Protein AF-A0A7V2IQ98-F1 (afdb_monomer_lite)

Sequence (267 aa):
TDTTDVQTVHRAFQWVLDPDGDPNTPDQPDIVNNSWGFPDPEGACRRLFEEDIHLLQAAGILLVFAAGNDGPSASSDVSPAGYPGALSVGAVNDEAAMALFSSRGPASCSGELFPKLVAPGVDVLTTDVTLGGVFPDSYAYVTGTSFAAAHVSGALALLAGAFPDADPNELVQSLYETADDLGPVGPDNDSGHGLLNVGRAYEWLMTSRLTADLDDSGGVDLADLRAFAQSWCRPDCPADLNRDGYVDLADFNDLARQYGHVSEPSE

Structure (mmCIF, N/CA/C/O backbone):
data_AF-A0A7V2IQ98-F1
#
_entry.id   AF-A0A7V2IQ98-F1
#
loop_
_atom_site.group_PDB
_atom_site.id
_atom_site.type_symbol
_atom_site.label_atom_id
_atom_site.label_alt_id
_atom_site.label_comp_id
_atom_site.label_asym_id
_atom_site.label_entity_id
_atom_site.label_seq_id
_atom_site.pdbx_PDB_ins_code
_atom_site.Cartn_x
_atom_site.Cartn_y
_atom_site.Cartn_z
_atom_site.occupancy
_atom_site.B_iso_or_equiv
_atom_site.auth_seq_id
_atom_site.auth_comp_id
_atom_site.auth_asym_id
_atom_site.auth_atom_id
_atom_site.pdbx_PDB_model_num
ATOM 1 N N . THR A 1 1 ? 1.566 -11.104 -25.914 1.00 35.88 1 THR A N 1
ATOM 2 C CA . THR A 1 1 ? 1.591 -9.740 -25.358 1.00 35.88 1 THR A CA 1
ATOM 3 C C . THR A 1 1 ? 0.158 -9.313 -25.188 1.00 35.88 1 THR A C 1
ATOM 5 O O . THR A 1 1 ? -0.416 -8.707 -26.084 1.00 35.88 1 THR A O 1
ATOM 8 N N . ASP A 1 2 ? -0.444 -9.766 -24.095 1.00 37.53 2 ASP A N 1
ATOM 9 C CA . ASP A 1 2 ? -1.773 -9.330 -23.687 1.00 37.53 2 ASP A CA 1
ATOM 10 C C . ASP A 1 2 ? -1.557 -7.975 -23.011 1.00 37.53 2 ASP A C 1
ATOM 12 O O . ASP A 1 2 ? -1.134 -7.898 -21.861 1.00 37.53 2 ASP A O 1
ATOM 16 N N . THR A 1 3 ? -1.592 -6.901 -23.796 1.00 50.28 3 THR A N 1
ATOM 17 C CA . THR A 1 3 ? -1.455 -5.559 -23.237 1.00 50.28 3 THR A CA 1
ATOM 18 C C . THR A 1 3 ? -2.771 -5.235 -22.563 1.00 50.28 3 THR A C 1
ATOM 20 O O . THR A 1 3 ? -3.784 -5.116 -23.254 1.00 50.28 3 THR A O 1
ATOM 23 N N . THR A 1 4 ? -2.753 -5.092 -21.240 1.00 65.00 4 THR A N 1
ATOM 24 C CA . THR A 1 4 ? -3.860 -4.510 -20.490 1.00 65.00 4 THR A CA 1
ATOM 25 C C . THR A 1 4 ? -4.189 -3.150 -21.107 1.00 65.00 4 THR A C 1
ATOM 27 O O . THR A 1 4 ? -3.436 -2.192 -20.963 1.00 65.00 4 THR A O 1
ATOM 30 N N . ASP A 1 5 ? -5.273 -3.079 -21.876 1.00 82.50 5 ASP A N 1
ATOM 31 C CA . ASP A 1 5 ? -5.796 -1.818 -22.393 1.00 82.50 5 ASP A CA 1
ATOM 32 C C . ASP A 1 5 ? -6.539 -1.091 -21.265 1.00 82.50 5 ASP A C 1
ATOM 34 O O . ASP A 1 5 ? -7.166 -1.720 -20.410 1.00 82.50 5 ASP A O 1
ATOM 38 N N . VAL A 1 6 ? -6.496 0.238 -21.285 1.00 87.38 6 VAL A N 1
ATOM 39 C CA . VAL A 1 6 ? -7.161 1.141 -20.337 1.00 87.38 6 VAL A CA 1
ATOM 40 C C . VAL A 1 6 ? -8.629 0.753 -20.152 1.00 87.38 6 VAL A C 1
ATOM 42 O O . VAL A 1 6 ? -9.119 0.663 -19.030 1.00 87.38 6 VAL A O 1
ATOM 45 N N . GLN A 1 7 ? -9.324 0.412 -21.243 1.00 89.50 7 GLN A N 1
ATOM 46 C CA . GLN A 1 7 ? -10.725 -0.013 -21.178 1.00 89.50 7 GLN A CA 1
ATOM 47 C C . GLN A 1 7 ? -10.934 -1.308 -20.384 1.00 89.50 7 GLN A C 1
ATOM 49 O O . GLN A 1 7 ? -11.985 -1.495 -19.774 1.00 89.50 7 GLN A O 1
ATOM 54 N N . THR A 1 8 ? -9.970 -2.230 -20.419 1.00 91.62 8 THR A N 1
ATOM 55 C CA . THR A 1 8 ? -10.039 -3.479 -19.653 1.00 91.62 8 THR A CA 1
ATOM 56 C C . THR A 1 8 ? -9.880 -3.209 -18.165 1.00 91.62 8 THR A C 1
ATOM 58 O O . THR A 1 8 ? -10.608 -3.809 -17.383 1.00 91.62 8 THR A O 1
ATOM 61 N N . VAL A 1 9 ? -9.007 -2.274 -17.782 1.00 92.81 9 VAL A N 1
ATOM 62 C CA . VAL A 1 9 ? -8.844 -1.872 -16.378 1.00 92.81 9 VAL A CA 1
ATOM 63 C C . VAL A 1 9 ? -10.114 -1.221 -15.837 1.00 92.81 9 VAL A C 1
ATOM 65 O O . VAL A 1 9 ? -10.593 -1.650 -14.795 1.00 92.81 9 VAL A O 1
ATOM 68 N N . HIS A 1 10 ? -10.722 -0.279 -16.567 1.00 93.06 10 HIS A N 1
ATOM 69 C CA . HIS A 1 10 ? -12.002 0.315 -16.152 1.00 93.06 10 HIS A CA 1
ATOM 70 C C . HIS A 1 10 ? -13.086 -0.745 -15.925 1.00 93.06 10 HIS A C 1
ATOM 72 O O . HIS A 1 10 ? -13.790 -0.720 -14.921 1.00 93.06 10 HIS A O 1
ATOM 78 N N . ARG A 1 11 ? -13.198 -1.728 -16.831 1.00 93.50 11 ARG A N 1
ATOM 79 C CA . ARG A 1 11 ? -14.144 -2.842 -16.655 1.00 93.50 11 ARG A CA 1
ATOM 80 C C . ARG A 1 11 ? -13.800 -3.720 -15.454 1.00 93.50 11 ARG A C 1
ATOM 82 O O . ARG A 1 11 ? -14.714 -4.204 -14.801 1.00 93.50 11 ARG A O 1
ATOM 89 N N . ALA A 1 12 ? -12.517 -3.939 -15.176 1.00 94.31 12 ALA A N 1
ATOM 90 C CA . ALA A 1 12 ? -12.086 -4.708 -14.014 1.00 94.31 12 ALA A CA 1
ATOM 91 C C . ALA A 1 12 ? -12.428 -3.980 -12.707 1.00 94.31 12 ALA A C 1
ATOM 93 O O . ALA A 1 12 ? -12.963 -4.607 -11.803 1.00 94.31 12 ALA A O 1
ATOM 94 N N . PHE A 1 13 ? -12.204 -2.667 -12.625 1.00 93.88 13 PHE A N 1
ATOM 95 C CA . PHE A 1 13 ? -12.608 -1.865 -11.468 1.00 93.88 13 PHE A CA 1
ATOM 96 C C . PHE A 1 13 ? -14.124 -1.800 -11.297 1.00 93.88 13 PHE A C 1
ATOM 98 O O . PHE A 1 13 ? -14.611 -1.944 -10.180 1.00 93.88 13 PHE A O 1
ATOM 105 N N . GLN A 1 14 ? -14.879 -1.691 -12.392 1.00 92.25 14 GLN A N 1
ATOM 106 C CA . GLN A 1 14 ? -16.333 -1.810 -12.332 1.00 92.25 14 GLN A CA 1
ATOM 107 C C . GLN A 1 14 ? -16.773 -3.183 -11.805 1.00 92.25 14 GLN A C 1
ATOM 109 O O . GLN A 1 14 ? -17.679 -3.250 -10.985 1.00 92.25 14 GLN A O 1
ATOM 114 N N . TRP A 1 15 ? -16.141 -4.266 -12.263 1.00 94.12 15 TRP A N 1
ATOM 115 C CA . TRP A 1 15 ? -16.456 -5.619 -11.801 1.00 94.12 15 TRP A CA 1
ATOM 116 C C . TRP A 1 15 ? -16.086 -5.834 -10.331 1.00 94.12 15 TRP A C 1
ATOM 118 O O . TRP A 1 15 ? -16.820 -6.489 -9.615 1.00 94.12 15 TRP A O 1
ATOM 128 N N . VAL A 1 16 ? -14.982 -5.259 -9.858 1.00 94.25 16 VAL A N 1
ATOM 129 C CA . VAL A 1 16 ? -14.568 -5.328 -8.447 1.00 94.25 16 VAL A CA 1
ATOM 130 C C . VAL A 1 16 ? -15.584 -4.674 -7.503 1.00 94.25 16 VAL A C 1
ATOM 132 O O . VAL A 1 16 ? -15.720 -5.129 -6.374 1.00 94.25 16 VAL A O 1
ATOM 135 N N . LEU A 1 17 ? -16.275 -3.618 -7.944 1.00 92.56 17 LEU A N 1
ATOM 136 C CA . LEU A 1 17 ? -17.284 -2.929 -7.131 1.00 92.56 17 LEU A CA 1
ATOM 137 C C . LEU A 1 17 ? -18.553 -3.758 -6.903 1.00 92.56 17 LEU A C 1
ATOM 139 O O . LEU A 1 17 ? -19.209 -3.560 -5.887 1.00 92.56 17 LEU A O 1
ATOM 143 N N . ASP A 1 18 ? -18.916 -4.606 -7.865 1.00 92.31 18 ASP A N 1
ATOM 144 C CA . ASP A 1 18 ? -20.134 -5.425 -7.846 1.00 92.31 18 ASP A CA 1
ATOM 145 C C . ASP A 1 18 ? -19.919 -6.684 -8.718 1.00 92.31 18 ASP A C 1
ATOM 147 O O . ASP A 1 18 ? -20.297 -6.706 -9.902 1.00 92.31 18 ASP A O 1
ATOM 151 N N . PRO A 1 19 ? -19.190 -7.695 -8.200 1.00 92.69 19 PRO A N 1
ATOM 152 C CA . PRO A 1 19 ? -18.801 -8.875 -8.969 1.00 92.69 19 PRO A CA 1
ATOM 153 C C . PRO A 1 19 ? -19.961 -9.700 -9.525 1.00 92.69 19 PRO A C 1
ATOM 155 O O . PRO A 1 19 ? -19.819 -10.262 -10.625 1.00 92.69 19 PRO A O 1
ATOM 158 N N . ASP A 1 20 ? -21.072 -9.806 -8.790 1.00 92.31 20 ASP A N 1
ATOM 159 C CA . ASP A 1 20 ? -22.254 -10.572 -9.193 1.00 92.31 20 ASP A CA 1
ATOM 160 C C . ASP A 1 20 ? -23.396 -9.733 -9.802 1.00 92.31 20 ASP A C 1
ATOM 162 O O . ASP A 1 20 ? -24.280 -10.292 -10.468 1.00 92.31 20 ASP A O 1
ATOM 166 N N . GLY A 1 21 ? -23.320 -8.403 -9.708 1.00 90.38 21 GLY A N 1
ATOM 167 C CA . GLY A 1 21 ? -24.295 -7.466 -10.263 1.00 90.38 21 GLY A CA 1
ATOM 168 C C . GLY A 1 21 ? -25.509 -7.220 -9.361 1.00 90.38 21 GLY A C 1
ATOM 169 O O . GLY A 1 21 ? -26.482 -6.604 -9.826 1.00 90.38 21 GLY A O 1
ATOM 170 N N . ASP A 1 22 ? -25.516 -7.754 -8.136 1.00 90.44 22 ASP A N 1
ATOM 171 C CA . ASP A 1 22 ? -26.522 -7.493 -7.116 1.00 90.44 22 ASP A CA 1
ATOM 172 C C . ASP A 1 22 ? -25.961 -6.543 -6.039 1.00 90.44 22 ASP A C 1
ATOM 174 O O . ASP A 1 22 ? -25.291 -6.963 -5.100 1.00 90.44 22 ASP A O 1
ATOM 178 N N . PRO A 1 23 ? -26.339 -5.251 -6.047 1.00 85.50 23 PRO A N 1
ATOM 179 C CA . PRO A 1 23 ? -25.826 -4.279 -5.078 1.00 85.50 23 PRO A CA 1
ATOM 180 C C . PRO A 1 23 ? -26.310 -4.521 -3.635 1.00 85.50 23 PRO A C 1
ATOM 182 O O . PRO A 1 23 ? -26.041 -3.708 -2.750 1.00 85.50 23 PRO A O 1
ATOM 185 N N . ASN A 1 24 ? -27.103 -5.571 -3.389 1.00 89.75 24 ASN A N 1
ATOM 186 C CA . ASN A 1 24 ? -27.572 -5.948 -2.057 1.00 89.75 24 ASN A CA 1
ATOM 187 C C . ASN A 1 24 ? -26.719 -7.048 -1.406 1.00 89.75 24 ASN A C 1
ATOM 189 O O . ASN A 1 24 ? -26.968 -7.380 -0.242 1.00 89.75 24 ASN A O 1
ATOM 193 N N . THR A 1 25 ? -25.750 -7.619 -2.120 1.00 88.56 25 THR A N 1
ATOM 194 C CA . THR A 1 25 ? -24.787 -8.583 -1.582 1.00 88.56 25 THR A CA 1
ATOM 195 C C . THR A 1 25 ? -23.447 -7.901 -1.305 1.00 88.56 25 THR A C 1
ATOM 197 O O . THR A 1 25 ? -22.939 -7.199 -2.168 1.00 88.56 25 THR A O 1
ATOM 200 N N . PRO A 1 26 ? -22.857 -8.066 -0.105 1.00 84.62 26 PRO A N 1
ATOM 201 C CA . PRO A 1 26 ? -21.511 -7.575 0.174 1.00 84.62 26 PRO A CA 1
ATOM 202 C C . PRO A 1 26 ? -20.486 -8.576 -0.373 1.00 84.62 26 PRO A C 1
ATOM 204 O O . PRO A 1 26 ? -1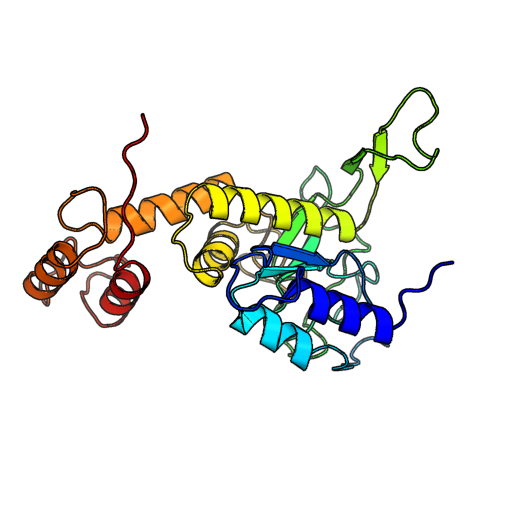9.976 -9.422 0.362 1.00 84.62 26 PRO A O 1
ATOM 207 N N . ASP A 1 27 ? -20.254 -8.543 -1.682 1.00 89.00 27 ASP A N 1
ATOM 208 C CA . ASP A 1 27 ? -19.344 -9.445 -2.401 1.00 89.00 27 ASP A CA 1
ATOM 209 C C . ASP A 1 27 ? -18.111 -8.730 -2.984 1.00 89.00 27 ASP A C 1
ATOM 211 O O . ASP A 1 27 ? -17.248 -9.368 -3.596 1.00 89.00 27 ASP A O 1
ATOM 215 N N . GLN A 1 28 ? -17.984 -7.423 -2.737 1.00 92.38 28 GLN A N 1
ATOM 216 C CA . GLN A 1 28 ? -16.772 -6.664 -3.026 1.00 92.38 28 GLN A CA 1
ATOM 217 C C . GLN A 1 28 ? -15.567 -7.200 -2.223 1.00 92.38 28 GLN A C 1
ATOM 219 O O . GLN A 1 28 ? -15.716 -7.637 -1.080 1.00 92.38 28 GLN A O 1
ATOM 224 N N . PRO A 1 29 ? -14.346 -7.160 -2.777 1.00 94.81 29 PRO A N 1
ATOM 225 C CA . PRO A 1 29 ? -13.150 -7.484 -2.014 1.00 94.81 29 PRO A CA 1
ATOM 226 C C . PRO A 1 29 ? -12.773 -6.334 -1.073 1.00 94.81 29 PRO A C 1
ATOM 228 O O . PRO A 1 29 ? -12.863 -5.169 -1.451 1.00 94.81 29 PRO A O 1
ATOM 231 N N . ASP A 1 30 ? -12.223 -6.655 0.097 1.00 94.12 30 ASP A N 1
ATOM 232 C CA . ASP A 1 30 ? -11.682 -5.635 1.007 1.00 94.12 30 ASP A CA 1
ATOM 233 C C . ASP A 1 30 ? -10.381 -5.014 0.467 1.00 94.12 30 ASP A C 1
ATOM 235 O O . ASP A 1 30 ? -10.108 -3.831 0.669 1.00 94.12 30 ASP A O 1
ATOM 239 N N . ILE A 1 31 ? -9.559 -5.808 -0.239 1.00 96.94 31 ILE A N 1
ATOM 240 C CA . ILE A 1 31 ? -8.251 -5.395 -0.773 1.00 96.94 31 ILE A CA 1
ATOM 241 C C . ILE A 1 31 ? -8.089 -5.821 -2.232 1.00 96.94 31 ILE A C 1
ATOM 243 O O . ILE A 1 31 ? -8.313 -6.976 -2.597 1.00 96.94 31 ILE A O 1
ATOM 247 N N . VAL A 1 32 ? -7.593 -4.903 -3.062 1.00 96.94 32 VAL A N 1
ATOM 248 C CA . VAL A 1 32 ? -7.262 -5.140 -4.469 1.00 96.94 32 VAL A CA 1
ATOM 249 C C . VAL A 1 32 ? -5.793 -4.819 -4.716 1.00 96.94 32 VAL A C 1
ATOM 251 O O . VAL A 1 32 ? -5.343 -3.678 -4.587 1.00 96.94 32 VAL A O 1
ATOM 254 N N . ASN A 1 33 ? -5.046 -5.843 -5.125 1.00 97.81 33 ASN A N 1
ATOM 255 C CA . ASN A 1 33 ? -3.643 -5.727 -5.503 1.00 97.81 33 ASN A CA 1
ATOM 256 C C . ASN A 1 33 ? -3.494 -5.374 -6.991 1.00 97.81 33 ASN A C 1
ATOM 258 O O . ASN A 1 33 ? -3.876 -6.147 -7.873 1.00 97.81 33 ASN A O 1
ATOM 262 N N . ASN A 1 34 ? -2.834 -4.256 -7.273 1.00 96.62 34 ASN A N 1
ATOM 263 C CA . ASN A 1 34 ? -2.583 -3.742 -8.612 1.00 96.62 34 ASN A CA 1
ATOM 264 C C . ASN A 1 34 ? -1.082 -3.783 -8.931 1.00 96.62 34 ASN A C 1
ATOM 266 O O . ASN A 1 34 ? -0.364 -2.785 -8.862 1.00 96.62 34 ASN A O 1
ATOM 270 N N . SER A 1 35 ? -0.602 -4.966 -9.313 1.00 96.06 35 SER A N 1
ATOM 271 C CA . SER A 1 35 ? 0.782 -5.193 -9.763 1.00 96.06 35 SER A CA 1
ATOM 272 C C . SER A 1 35 ? 0.982 -4.869 -11.251 1.00 96.06 35 SER A C 1
ATOM 274 O O . SER A 1 35 ? 1.652 -5.612 -11.971 1.00 96.06 35 SER A O 1
ATOM 276 N N . TRP A 1 36 ? 0.379 -3.779 -11.717 1.00 92.56 36 TRP A N 1
ATOM 277 C CA . TRP A 1 36 ? 0.420 -3.283 -13.090 1.00 92.56 36 TRP A CA 1
ATOM 278 C C . TRP A 1 36 ? 0.496 -1.753 -13.076 1.00 92.56 36 TRP A C 1
ATOM 280 O O . TRP A 1 36 ? 0.202 -1.114 -12.070 1.00 92.56 36 TRP A O 1
ATOM 290 N N . GLY A 1 37 ? 0.881 -1.162 -14.201 1.00 90.06 37 GLY A N 1
ATOM 291 C CA . GLY A 1 37 ? 0.905 0.284 -14.369 1.00 90.06 37 GLY A CA 1
ATOM 292 C C . GLY A 1 37 ? 0.986 0.659 -15.840 1.00 90.06 37 GLY A C 1
ATOM 293 O O . GLY A 1 37 ? 1.337 -0.166 -16.688 1.00 90.06 37 GLY A O 1
ATOM 294 N N . PHE A 1 38 ? 0.654 1.908 -16.139 1.00 86.94 38 PHE A N 1
ATOM 295 C CA . PHE A 1 38 ? 0.855 2.501 -17.449 1.00 86.94 38 PHE A CA 1
ATOM 296 C C . PHE A 1 38 ? 2.070 3.422 -17.380 1.00 86.94 38 PHE A C 1
ATOM 298 O O . PHE A 1 38 ? 2.089 4.330 -16.545 1.00 86.94 38 PHE A O 1
ATOM 305 N N . PRO A 1 39 ? 3.080 3.204 -18.241 1.00 74.81 39 PRO A N 1
ATOM 306 C CA . PRO A 1 39 ? 4.244 4.065 -18.267 1.00 74.81 39 PRO A CA 1
ATOM 307 C C . PRO A 1 39 ? 3.816 5.461 -18.715 1.00 74.81 39 PRO A C 1
ATOM 309 O O . PRO A 1 39 ? 3.262 5.646 -19.807 1.00 74.81 39 PRO A O 1
ATOM 312 N N . ASP A 1 40 ? 4.101 6.436 -17.867 1.00 74.38 40 ASP A N 1
ATOM 313 C CA . ASP A 1 40 ? 3.999 7.847 -18.186 1.00 74.38 40 ASP A CA 1
ATOM 314 C C . ASP A 1 40 ? 5.404 8.407 -18.434 1.00 74.38 40 ASP A C 1
ATOM 316 O O . ASP A 1 40 ? 6.383 7.891 -17.893 1.00 74.38 40 ASP A O 1
ATOM 320 N N . PRO A 1 41 ? 5.558 9.436 -19.287 1.00 75.25 41 PRO A N 1
ATOM 321 C CA . PRO A 1 41 ? 6.801 10.199 -19.300 1.00 75.25 41 PRO A CA 1
ATOM 322 C C . PRO A 1 41 ? 7.125 10.683 -17.879 1.00 75.25 41 PRO A C 1
ATOM 324 O O . PRO A 1 41 ? 6.209 11.117 -17.186 1.00 75.25 41 PRO A O 1
ATOM 327 N N . GLU A 1 42 ? 8.395 10.651 -17.467 1.00 71.00 42 GLU A N 1
ATOM 328 C CA . GLU A 1 42 ? 8.814 11.124 -16.135 1.00 71.00 42 GLU A CA 1
ATOM 329 C C . GLU A 1 42 ? 8.225 12.512 -15.821 1.00 71.00 42 GLU A C 1
ATOM 331 O O . GLU A 1 42 ? 8.282 13.434 -16.647 1.00 71.00 42 GLU A O 1
ATOM 336 N N . GLY A 1 43 ? 7.625 12.654 -14.635 1.00 68.31 43 GLY A N 1
ATOM 337 C CA . GLY A 1 43 ? 6.954 13.883 -14.204 1.00 68.31 43 GLY A CA 1
ATOM 338 C C . GLY A 1 43 ? 5.601 14.171 -14.873 1.00 68.31 43 GLY A C 1
ATOM 339 O O . GLY A 1 43 ? 5.017 15.229 -14.626 1.00 68.31 43 GLY A O 1
ATOM 340 N N . ALA A 1 44 ? 5.085 13.290 -15.734 1.00 76.06 44 ALA A N 1
ATOM 341 C CA . ALA A 1 44 ? 3.744 13.426 -16.290 1.00 76.06 44 ALA A CA 1
ATOM 342 C C . ALA A 1 44 ? 2.691 12.824 -15.352 1.00 76.06 44 ALA A C 1
ATOM 344 O O . ALA A 1 44 ? 2.915 11.829 -14.678 1.00 76.06 44 ALA A O 1
ATOM 345 N N . CYS A 1 45 ? 1.500 13.420 -15.360 1.00 82.25 45 CYS A N 1
ATOM 346 C CA . CYS A 1 45 ? 0.352 12.925 -14.616 1.00 82.25 45 CYS A CA 1
ATOM 347 C C . CYS A 1 45 ? -0.817 12.691 -15.570 1.00 82.25 45 CYS A C 1
ATOM 349 O O . CYS A 1 45 ? -1.444 13.648 -16.040 1.00 82.25 45 CYS A O 1
ATOM 351 N N . ARG A 1 46 ? -1.127 11.426 -15.870 1.00 82.69 46 ARG A N 1
ATOM 352 C CA . ARG A 1 46 ? -2.323 11.066 -16.638 1.00 82.69 46 ARG A CA 1
ATOM 353 C C . ARG A 1 46 ? -3.361 10.475 -15.711 1.00 82.69 46 ARG A C 1
ATOM 355 O O . ARG A 1 46 ? -3.210 9.340 -15.295 1.00 82.69 46 ARG A O 1
ATOM 362 N N . ARG A 1 47 ? -4.438 11.213 -15.448 1.00 85.94 47 ARG A N 1
ATOM 363 C CA . ARG A 1 47 ? -5.533 10.844 -14.530 1.00 85.94 47 ARG A CA 1
ATOM 364 C C . ARG A 1 47 ? -6.586 9.970 -15.208 1.00 85.94 47 ARG A C 1
ATOM 366 O O . ARG A 1 47 ? -7.759 10.317 -15.252 1.00 85.94 47 ARG A O 1
ATOM 373 N N . LEU A 1 48 ? -6.140 8.875 -15.818 1.00 87.50 48 LEU A N 1
ATOM 374 C CA . LEU A 1 48 ? -7.028 7.957 -16.529 1.00 87.50 48 LEU A CA 1
ATOM 375 C C . LEU A 1 48 ? -7.944 7.200 -15.566 1.00 87.50 48 LEU A C 1
ATOM 377 O O . LEU A 1 48 ? -9.092 6.994 -15.919 1.00 87.50 48 LEU A O 1
ATOM 381 N N . PHE A 1 49 ? -7.461 6.856 -14.367 1.00 90.94 49 PHE A N 1
ATOM 382 C CA . PHE A 1 49 ? -8.181 6.004 -13.406 1.00 90.94 49 PHE A CA 1
ATOM 383 C C . PHE A 1 49 ? -8.579 6.715 -12.104 1.00 90.94 49 PHE A C 1
ATOM 385 O O . PHE A 1 49 ? -8.906 6.064 -11.118 1.00 90.94 49 PHE A O 1
ATOM 392 N N . GLU A 1 50 ? -8.474 8.049 -12.053 1.00 89.56 50 GLU A N 1
ATOM 393 C CA . GLU A 1 50 ? -8.666 8.818 -10.809 1.00 89.56 50 GLU A CA 1
ATOM 394 C C . GLU A 1 50 ? -10.097 8.660 -10.273 1.00 89.56 50 GLU A C 1
ATOM 396 O O . GLU A 1 50 ? -10.293 8.456 -9.079 1.00 89.56 50 GLU A O 1
ATOM 401 N N . GLU A 1 51 ? -11.093 8.678 -11.164 1.00 91.25 51 GLU A N 1
ATOM 402 C CA . GLU A 1 51 ? -12.492 8.456 -10.792 1.00 91.25 51 GLU A CA 1
ATOM 403 C C . GLU A 1 51 ? -12.740 7.021 -10.313 1.00 91.25 51 GLU A C 1
ATOM 405 O O . GLU A 1 51 ? -13.396 6.841 -9.289 1.00 91.25 51 GLU A O 1
ATOM 410 N N . ASP A 1 52 ? -12.177 6.007 -10.983 1.00 92.88 52 ASP A N 1
ATOM 411 C CA . ASP A 1 52 ? -12.345 4.615 -10.550 1.00 92.88 52 ASP A CA 1
ATOM 412 C C . ASP A 1 52 ? -11.757 4.406 -9.149 1.00 92.88 52 ASP A C 1
ATOM 414 O O . ASP A 1 52 ? -12.414 3.853 -8.272 1.00 92.88 52 ASP A O 1
ATOM 418 N N . ILE A 1 53 ? -10.538 4.900 -8.915 1.00 92.12 53 ILE A N 1
ATOM 419 C CA . ILE A 1 53 ? -9.846 4.770 -7.628 1.00 92.12 53 ILE A CA 1
ATOM 420 C C . ILE A 1 53 ? -10.649 5.437 -6.513 1.00 92.12 53 ILE A C 1
ATOM 422 O O . ILE A 1 53 ? -10.868 4.816 -5.475 1.00 92.12 53 ILE A O 1
ATOM 426 N N . HIS A 1 54 ? -11.153 6.654 -6.740 1.00 91.69 54 HIS A N 1
ATOM 427 C CA . HIS A 1 54 ? -12.001 7.330 -5.761 1.00 91.69 54 HIS A CA 1
ATOM 428 C C . HIS A 1 54 ? -13.296 6.561 -5.468 1.00 91.69 54 HIS A C 1
ATOM 430 O O . HIS A 1 54 ? -13.717 6.514 -4.315 1.00 91.69 54 HIS A O 1
ATOM 436 N N . LEU A 1 55 ? -13.932 5.956 -6.478 1.00 92.75 55 LEU A N 1
ATOM 437 C CA . LEU A 1 55 ? -15.151 5.166 -6.281 1.00 92.75 55 LEU A CA 1
ATOM 438 C C . LEU A 1 55 ? -14.887 3.895 -5.468 1.00 92.75 55 LEU A C 1
ATOM 440 O O . LEU A 1 55 ? -15.643 3.603 -4.545 1.00 92.75 55 LEU A O 1
ATOM 444 N N . LEU A 1 56 ? -13.806 3.172 -5.767 1.00 93.31 56 LEU A N 1
ATOM 445 C CA . LEU A 1 56 ? -13.421 1.968 -5.026 1.00 93.31 56 LEU A CA 1
ATOM 446 C C . LEU A 1 56 ? -13.057 2.304 -3.571 1.00 93.31 56 LEU A C 1
ATOM 448 O O . LEU A 1 56 ? -13.521 1.632 -2.654 1.00 93.31 56 LEU A O 1
ATOM 452 N N . GLN A 1 57 ? -12.319 3.391 -3.340 1.00 92.50 57 GLN A N 1
ATOM 453 C CA . GLN A 1 57 ? -12.016 3.867 -1.985 1.00 92.50 57 GLN A CA 1
ATOM 454 C C . GLN A 1 57 ? -13.271 4.297 -1.222 1.00 92.50 57 GLN A C 1
ATOM 456 O O . GLN A 1 57 ? -13.416 3.979 -0.045 1.00 92.50 57 GLN A O 1
ATOM 461 N N . ALA A 1 58 ? -14.204 4.990 -1.882 1.00 91.44 58 ALA A N 1
ATOM 462 C CA . ALA A 1 58 ? -15.479 5.370 -1.278 1.00 91.44 58 ALA A CA 1
ATOM 463 C C . ALA A 1 58 ? -16.357 4.153 -0.932 1.00 91.44 58 ALA A C 1
ATOM 465 O O . ALA A 1 58 ? -17.190 4.245 -0.032 1.00 91.44 58 ALA A O 1
ATOM 466 N N . ALA A 1 59 ? -16.156 3.024 -1.617 1.00 91.19 59 ALA A N 1
ATOM 467 C CA . ALA A 1 59 ? -16.767 1.737 -1.297 1.00 91.19 59 ALA A CA 1
ATOM 468 C C . ALA A 1 59 ? -16.024 0.958 -0.188 1.00 91.19 59 ALA A C 1
ATOM 470 O O . ALA A 1 59 ? -16.403 -0.173 0.108 1.00 91.19 59 ALA A O 1
ATOM 471 N N . GLY A 1 60 ? -14.982 1.543 0.418 1.00 91.19 60 GLY A N 1
ATOM 472 C CA . GLY A 1 60 ? -14.191 0.929 1.489 1.00 91.19 60 GLY A CA 1
ATOM 473 C C . GLY A 1 60 ? -13.088 -0.019 1.009 1.00 91.19 60 GLY A C 1
ATOM 474 O O . GLY A 1 60 ? -12.451 -0.664 1.833 1.00 91.19 60 GLY A O 1
ATOM 475 N N . ILE A 1 61 ? -12.835 -0.102 -0.301 1.00 94.38 61 ILE A N 1
ATOM 476 C CA . ILE A 1 61 ? -11.863 -1.039 -0.875 1.00 94.38 61 ILE A CA 1
ATOM 477 C C . ILE A 1 61 ? -10.453 -0.447 -0.799 1.00 94.38 61 ILE A C 1
ATOM 479 O O . ILE A 1 61 ? -10.180 0.635 -1.331 1.00 94.38 61 ILE A O 1
ATOM 483 N N . LEU A 1 62 ? -9.521 -1.188 -0.198 1.00 95.69 62 LEU A N 1
ATOM 484 C CA . LEU A 1 62 ? -8.106 -0.830 -0.160 1.00 95.69 62 LEU A CA 1
ATOM 485 C C . LEU A 1 62 ? -7.424 -1.164 -1.483 1.00 95.69 62 LEU A C 1
ATOM 487 O O . LEU A 1 62 ? -7.406 -2.309 -1.933 1.00 95.69 62 LEU A O 1
ATOM 491 N N . LEU A 1 63 ? -6.800 -0.159 -2.094 1.00 96.19 63 LEU A N 1
ATOM 492 C CA . LEU A 1 63 ? -6.116 -0.302 -3.375 1.00 96.19 63 LEU A CA 1
ATOM 493 C C . LEU A 1 63 ? -4.605 -0.205 -3.190 1.00 96.19 63 LEU A C 1
ATOM 495 O O . LEU A 1 63 ? -4.062 0.880 -2.975 1.00 96.19 63 LEU A O 1
ATOM 499 N N . VAL A 1 64 ? -3.926 -1.343 -3.321 1.00 98.25 64 VAL A N 1
ATOM 500 C CA . VAL A 1 64 ? -2.466 -1.435 -3.224 1.00 98.25 64 VAL A CA 1
ATOM 501 C C . VAL A 1 64 ? -1.876 -1.416 -4.626 1.00 98.25 64 VAL A C 1
ATOM 503 O O . VAL A 1 64 ? -2.264 -2.224 -5.469 1.00 98.25 64 VAL A O 1
ATOM 506 N N . PHE A 1 65 ? -0.929 -0.521 -4.887 1.00 97.75 65 PHE A N 1
ATOM 507 C CA . PHE A 1 65 ? -0.286 -0.377 -6.190 1.00 97.75 65 PHE A CA 1
ATOM 508 C C . PHE A 1 65 ? 1.214 -0.639 -6.100 1.00 97.75 65 PHE A C 1
ATOM 510 O O . PHE A 1 65 ? 1.905 -0.130 -5.219 1.00 97.75 65 PHE A O 1
ATOM 517 N N . ALA A 1 66 ? 1.746 -1.393 -7.059 1.00 98.00 66 ALA A N 1
ATOM 518 C CA . ALA A 1 66 ? 3.187 -1.449 -7.266 1.00 98.00 66 ALA A CA 1
ATOM 519 C C . ALA A 1 66 ? 3.700 -0.065 -7.690 1.00 98.00 66 ALA A C 1
ATOM 521 O O . ALA A 1 66 ? 3.139 0.548 -8.595 1.00 98.00 66 ALA A O 1
ATOM 522 N N . ALA A 1 67 ? 4.771 0.426 -7.061 1.00 96.94 67 ALA A N 1
ATOM 523 C CA . ALA A 1 67 ? 5.289 1.769 -7.332 1.00 96.94 67 ALA A CA 1
ATOM 524 C C . ALA A 1 67 ? 5.824 1.955 -8.767 1.00 96.94 67 ALA A C 1
ATOM 526 O O . ALA A 1 67 ? 5.876 3.079 -9.262 1.00 96.94 67 ALA A O 1
ATOM 527 N N . GLY A 1 68 ? 6.216 0.865 -9.431 1.00 95.94 68 GLY A N 1
ATOM 528 C CA . GLY A 1 68 ? 6.889 0.892 -10.729 1.00 95.94 68 GLY A CA 1
ATOM 529 C C . GLY A 1 68 ? 8.339 0.423 -10.638 1.00 95.94 68 GLY A C 1
ATOM 530 O O . GLY A 1 68 ? 8.892 0.248 -9.548 1.00 95.94 68 GLY A O 1
ATOM 531 N N . ASN A 1 69 ? 8.935 0.149 -11.799 1.00 96.56 69 ASN A N 1
ATOM 532 C CA . ASN A 1 69 ? 10.297 -0.380 -11.913 1.00 96.56 69 ASN A CA 1
ATOM 533 C C . ASN A 1 69 ? 11.211 0.550 -12.740 1.00 96.56 69 ASN A C 1
ATOM 535 O O . ASN A 1 69 ? 12.164 0.076 -13.360 1.00 96.56 69 ASN A O 1
ATOM 539 N N . ASP A 1 70 ? 10.901 1.851 -12.757 1.00 94.31 70 ASP A N 1
ATOM 540 C CA . ASP A 1 70 ? 11.563 2.875 -13.581 1.00 94.31 70 ASP A CA 1
ATOM 541 C C . ASP A 1 70 ? 12.518 3.774 -12.767 1.00 94.31 70 ASP A C 1
ATOM 543 O O . ASP A 1 70 ? 12.989 4.809 -13.238 1.00 94.31 70 ASP A O 1
ATOM 547 N N . GLY A 1 71 ? 12.828 3.380 -11.529 1.00 94.50 71 GLY A N 1
ATOM 548 C CA . GLY A 1 71 ? 13.823 4.046 -10.693 1.00 94.50 71 GLY A CA 1
ATOM 549 C C . GLY A 1 71 ? 15.261 3.928 -11.230 1.00 94.50 71 GLY A C 1
ATOM 550 O O . GLY A 1 71 ? 15.528 3.212 -12.200 1.00 94.50 71 GLY A O 1
ATOM 551 N N . PRO A 1 72 ? 16.235 4.607 -10.593 1.00 95.56 72 PRO A N 1
ATOM 552 C CA . PRO A 1 72 ? 16.131 5.319 -9.314 1.00 95.56 72 PRO A CA 1
ATOM 553 C C . PRO A 1 72 ? 15.929 6.840 -9.459 1.00 95.56 72 PRO A C 1
ATOM 555 O O . PRO A 1 72 ? 16.118 7.572 -8.490 1.00 95.56 72 PRO A O 1
ATOM 558 N N . SER A 1 73 ? 15.620 7.348 -10.655 1.00 93.69 73 SER A N 1
ATOM 559 C CA . SER A 1 73 ? 15.362 8.782 -10.856 1.00 93.69 73 SER A CA 1
ATOM 560 C C . SER A 1 73 ? 14.189 9.257 -9.991 1.00 93.69 73 SER A C 1
ATOM 562 O O . SER A 1 73 ? 13.224 8.519 -9.800 1.00 93.69 73 SER A O 1
ATOM 564 N N . ALA A 1 74 ? 14.249 10.492 -9.488 1.00 93.62 74 ALA A N 1
ATOM 565 C CA . ALA A 1 74 ? 13.118 11.116 -8.798 1.00 93.62 74 ALA A CA 1
ATOM 566 C C . ALA A 1 74 ? 11.905 11.247 -9.737 1.00 93.62 74 ALA A C 1
ATOM 568 O O . ALA A 1 74 ? 12.087 11.476 -10.933 1.00 93.62 74 ALA A O 1
ATOM 569 N N . SER A 1 75 ? 10.690 11.140 -9.191 1.00 93.25 75 SER A N 1
ATOM 570 C CA . SER A 1 75 ? 9.428 11.187 -9.955 1.00 93.25 75 SER A CA 1
ATOM 571 C C . SER A 1 75 ? 9.376 10.176 -11.109 1.00 93.25 75 SER A C 1
ATOM 573 O O . SER A 1 75 ? 9.021 10.502 -12.244 1.00 93.25 75 SER A O 1
ATOM 575 N N . SER A 1 76 ? 9.768 8.939 -10.795 1.00 94.19 76 SER A N 1
ATOM 576 C CA . SER A 1 76 ? 9.724 7.776 -11.695 1.00 94.19 76 SER A CA 1
ATOM 577 C C . SER A 1 76 ? 8.503 6.885 -11.442 1.00 94.19 76 SER A C 1
ATOM 579 O O . SER A 1 76 ? 8.495 5.709 -11.807 1.00 94.19 76 SER A O 1
ATOM 581 N N . ASP A 1 77 ? 7.484 7.411 -10.764 1.00 92.38 77 ASP A N 1
ATOM 582 C CA . ASP A 1 77 ? 6.219 6.724 -10.528 1.00 92.38 77 ASP A CA 1
ATOM 583 C C . ASP A 1 77 ? 5.468 6.433 -11.835 1.00 92.38 77 ASP A C 1
ATOM 585 O O . ASP A 1 77 ? 5.552 7.177 -12.811 1.00 92.38 77 ASP A O 1
ATOM 589 N N . VAL A 1 78 ? 4.705 5.338 -11.841 1.00 89.06 78 VAL A N 1
ATOM 590 C CA . VAL A 1 78 ? 3.830 4.961 -12.961 1.00 89.06 78 VAL A CA 1
ATOM 591 C C . VAL A 1 78 ? 2.367 5.161 -12.589 1.00 89.06 78 VAL A C 1
ATOM 593 O O . VAL A 1 78 ? 1.969 4.947 -11.441 1.00 89.06 78 VAL A O 1
ATOM 596 N N . SER A 1 79 ? 1.527 5.528 -13.557 1.00 89.81 79 SER A N 1
ATOM 597 C CA . SER A 1 79 ? 0.091 5.639 -13.298 1.00 89.81 79 SER A CA 1
ATOM 598 C C . SER A 1 79 ? -0.537 4.254 -13.110 1.00 89.81 79 SER A C 1
ATOM 600 O O . SER A 1 79 ? -0.270 3.352 -13.910 1.00 89.81 79 SER A O 1
ATOM 602 N N . PRO A 1 80 ? -1.428 4.071 -12.123 1.00 92.56 80 PRO A N 1
ATOM 603 C CA . PRO A 1 80 ? -1.984 5.090 -11.226 1.00 92.56 80 PRO A CA 1
ATOM 604 C C . PRO A 1 80 ? -1.339 5.134 -9.824 1.00 92.56 80 PRO A C 1
ATOM 606 O O . PRO A 1 80 ? -1.887 5.763 -8.925 1.00 92.56 80 PRO A O 1
ATOM 609 N N . ALA A 1 81 ? -0.194 4.481 -9.604 1.00 94.12 81 ALA A N 1
ATOM 610 C CA . ALA A 1 81 ? 0.424 4.373 -8.279 1.00 94.12 81 ALA A CA 1
ATOM 611 C C . ALA A 1 81 ? 0.732 5.741 -7.640 1.00 94.12 81 ALA A C 1
ATOM 613 O O . ALA A 1 81 ? 0.693 5.872 -6.419 1.00 94.12 81 ALA A O 1
ATOM 614 N N . GLY A 1 82 ? 1.032 6.759 -8.454 1.00 91.31 82 GLY A N 1
ATOM 615 C CA . GLY A 1 82 ? 1.292 8.131 -8.006 1.00 91.31 82 GLY A CA 1
ATOM 616 C C . GLY A 1 82 ? 0.049 8.994 -7.749 1.00 91.31 82 GLY A C 1
ATOM 617 O O . GLY A 1 82 ? 0.183 10.197 -7.518 1.00 91.31 82 GLY A O 1
ATOM 618 N N . TYR A 1 83 ? -1.167 8.450 -7.841 1.00 91.38 83 TYR A N 1
ATOM 619 C CA . TYR A 1 83 ? -2.381 9.231 -7.587 1.00 91.38 83 TYR A CA 1
ATOM 620 C C . TYR A 1 83 ? -2.569 9.529 -6.091 1.00 91.38 83 TYR A C 1
ATOM 622 O O . TYR A 1 83 ? -2.122 8.751 -5.243 1.00 91.38 83 TYR A O 1
ATOM 630 N N . PRO A 1 84 ? -3.267 10.627 -5.740 1.00 84.88 84 PRO A N 1
ATOM 631 C CA . PRO A 1 84 ? -3.718 10.853 -4.371 1.00 84.88 84 PRO A CA 1
ATOM 632 C C . PRO A 1 84 ? -4.482 9.639 -3.825 1.00 84.88 84 PRO A C 1
ATOM 634 O O . PRO A 1 84 ? -5.328 9.068 -4.509 1.00 84.88 84 PRO A O 1
ATOM 637 N N . GLY A 1 85 ? -4.166 9.233 -2.596 1.00 79.56 85 GLY A N 1
ATOM 638 C CA . GLY A 1 85 ? -4.819 8.107 -1.922 1.00 79.56 85 GLY A CA 1
ATOM 639 C C . GLY A 1 85 ? -4.381 6.707 -2.378 1.00 79.56 85 GLY A C 1
ATOM 640 O O . GLY A 1 85 ? -4.731 5.737 -1.712 1.00 79.56 85 GLY A O 1
ATOM 641 N N . ALA A 1 86 ? -3.600 6.560 -3.453 1.00 89.44 86 ALA A N 1
ATOM 642 C CA . ALA A 1 86 ? -3.063 5.257 -3.837 1.00 89.44 86 ALA A CA 1
ATOM 643 C C . ALA A 1 86 ? -2.017 4.775 -2.812 1.00 89.44 86 ALA A C 1
ATOM 645 O O . ALA A 1 86 ? -1.041 5.476 -2.523 1.00 89.44 86 ALA A O 1
ATOM 646 N N . LEU A 1 87 ? -2.190 3.556 -2.288 1.00 96.81 87 LEU A N 1
ATOM 647 C CA . LEU A 1 87 ? -1.192 2.914 -1.432 1.00 96.81 87 LEU A CA 1
ATOM 648 C C . LEU A 1 87 ? -0.089 2.316 -2.313 1.00 96.81 87 LEU A C 1
ATOM 650 O O . LEU A 1 87 ? -0.148 1.157 -2.722 1.00 96.81 87 LEU A O 1
ATOM 654 N N . SER A 1 88 ? 0.901 3.139 -2.653 1.00 97.75 88 SER A N 1
ATOM 655 C CA . SER A 1 88 ? 2.035 2.743 -3.489 1.00 97.75 88 SER A CA 1
ATOM 656 C C . SER A 1 88 ? 3.135 2.043 -2.695 1.00 97.75 88 SER A C 1
ATOM 658 O O . SER A 1 88 ? 3.527 2.491 -1.616 1.00 97.75 88 SER A O 1
ATOM 660 N N . VAL A 1 89 ? 3.662 0.956 -3.263 1.00 98.75 89 VAL A N 1
ATOM 661 C CA . VAL A 1 89 ? 4.637 0.082 -2.603 1.00 98.75 89 VAL A CA 1
ATOM 662 C C . VAL A 1 89 ? 5.896 -0.077 -3.450 1.00 98.75 89 VAL A C 1
ATOM 664 O O . VAL A 1 89 ? 5.854 -0.621 -4.558 1.00 98.75 89 VAL A O 1
ATOM 667 N N . GLY A 1 90 ? 7.023 0.398 -2.921 1.00 98.62 90 GLY A N 1
ATOM 668 C CA . GLY A 1 90 ? 8.353 0.189 -3.495 1.00 98.62 90 GLY A CA 1
ATOM 669 C C . GLY A 1 90 ? 8.996 -1.126 -3.042 1.00 98.62 90 GLY A C 1
ATOM 670 O O . GLY A 1 90 ? 8.468 -1.840 -2.191 1.00 98.62 90 GLY A O 1
ATOM 671 N N . ALA A 1 91 ? 10.149 -1.458 -3.623 1.00 98.81 91 ALA A N 1
ATOM 672 C CA . ALA A 1 91 ? 10.827 -2.734 -3.401 1.00 98.81 91 ALA A CA 1
ATOM 673 C C . ALA A 1 91 ? 12.161 -2.575 -2.664 1.00 98.81 91 ALA A C 1
ATOM 675 O O . ALA A 1 91 ? 13.006 -1.761 -3.048 1.00 98.81 91 ALA A O 1
ATOM 676 N N . VAL A 1 92 ? 12.379 -3.442 -1.676 1.00 98.81 92 VAL A N 1
ATOM 677 C CA . VAL A 1 92 ? 13.687 -3.706 -1.057 1.00 98.81 92 VAL A CA 1
ATOM 678 C C . VAL A 1 92 ? 14.134 -5.145 -1.321 1.00 98.81 92 VAL A C 1
ATOM 680 O O . VAL A 1 92 ? 13.325 -5.996 -1.710 1.00 98.81 92 VAL A O 1
ATOM 683 N N . ASN A 1 93 ? 15.421 -5.415 -1.118 1.00 98.06 93 ASN A N 1
ATOM 684 C CA . ASN A 1 93 ? 15.953 -6.773 -1.039 1.00 98.06 93 ASN A CA 1
ATOM 685 C C . ASN A 1 93 ? 15.891 -7.341 0.393 1.00 98.06 93 ASN A C 1
ATOM 687 O O . ASN A 1 93 ? 15.349 -6.714 1.305 1.00 98.06 93 ASN A O 1
ATOM 691 N N . ASP A 1 94 ? 16.424 -8.544 0.581 1.00 96.12 94 ASP A N 1
ATOM 692 C CA . ASP A 1 94 ? 16.459 -9.276 1.851 1.00 96.12 94 ASP A CA 1
ATOM 693 C C . ASP A 1 94 ? 17.379 -8.651 2.913 1.00 96.12 94 ASP A C 1
ATOM 695 O O . ASP A 1 94 ? 17.212 -8.926 4.101 1.00 96.12 94 ASP A O 1
ATOM 699 N N . GLU A 1 95 ? 18.277 -7.740 2.530 1.00 97.12 95 GLU A N 1
ATOM 700 C CA . GLU A 1 95 ? 19.027 -6.893 3.465 1.00 97.12 95 GLU A CA 1
ATOM 701 C C . GLU A 1 95 ? 18.351 -5.544 3.769 1.00 97.12 95 GLU A C 1
ATOM 703 O O . GLU A 1 95 ? 18.992 -4.650 4.326 1.00 97.12 95 GLU A O 1
ATOM 708 N N . ALA A 1 96 ? 17.074 -5.377 3.404 1.00 96.94 96 ALA A N 1
ATOM 709 C CA . ALA A 1 96 ? 16.332 -4.118 3.516 1.00 96.94 96 ALA A CA 1
ATOM 710 C C . ALA A 1 96 ? 16.983 -2.943 2.755 1.00 96.94 96 ALA A C 1
ATOM 712 O O . ALA A 1 96 ? 16.738 -1.774 3.053 1.00 96.94 96 ALA A O 1
ATOM 713 N N . ALA A 1 97 ? 17.804 -3.233 1.743 1.00 97.81 97 ALA A N 1
ATOM 714 C CA . ALA A 1 97 ? 18.344 -2.222 0.852 1.00 97.81 97 ALA A CA 1
ATOM 715 C C . ALA A 1 97 ? 17.348 -1.934 -0.272 1.00 97.81 97 ALA A C 1
ATOM 717 O O . ALA A 1 97 ? 16.792 -2.838 -0.901 1.00 97.81 97 ALA A O 1
ATOM 718 N N . MET A 1 98 ? 17.150 -0.650 -0.558 1.00 98.12 98 MET A N 1
ATOM 719 C CA . MET A 1 98 ? 16.282 -0.215 -1.642 1.00 98.12 98 MET A CA 1
ATOM 720 C C . MET A 1 98 ? 16.731 -0.778 -2.997 1.00 98.12 98 MET A C 1
ATOM 722 O O . MET A 1 98 ? 17.878 -0.599 -3.412 1.00 98.12 98 MET A O 1
ATOM 726 N N . ALA A 1 99 ? 15.805 -1.394 -3.731 1.00 98.12 99 ALA A N 1
ATOM 727 C CA . ALA A 1 99 ? 16.086 -1.921 -5.057 1.00 98.12 99 ALA A CA 1
ATOM 728 C C . ALA A 1 99 ? 16.329 -0.778 -6.054 1.00 98.12 99 ALA A C 1
ATOM 730 O O . ALA A 1 99 ? 15.549 0.174 -6.124 1.00 98.12 99 ALA A O 1
ATOM 731 N N . LEU A 1 10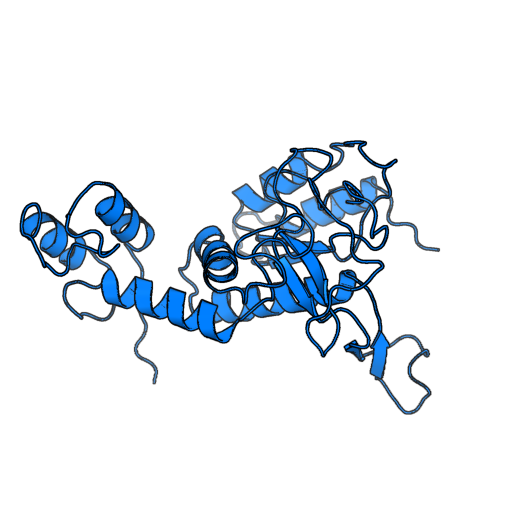0 ? 17.389 -0.875 -6.867 1.00 97.50 100 LEU A N 1
ATOM 732 C CA . LEU A 1 100 ? 17.762 0.193 -7.808 1.00 97.50 100 LEU A CA 1
ATOM 733 C C . LEU A 1 100 ? 16.648 0.538 -8.805 1.00 97.50 100 LEU A C 1
ATOM 735 O O . LEU A 1 100 ? 16.493 1.702 -9.150 1.00 97.50 100 LEU A O 1
ATOM 739 N N . PHE A 1 101 ? 15.870 -0.456 -9.238 1.00 97.44 101 PHE A N 1
ATOM 740 C CA . PHE A 1 101 ? 14.755 -0.251 -10.162 1.00 97.44 101 PHE A CA 1
ATOM 741 C C . PHE A 1 101 ? 13.509 0.330 -9.485 1.00 97.44 101 PHE A C 1
ATOM 743 O O . PHE A 1 101 ? 12.624 0.799 -10.186 1.00 97.44 101 PHE A O 1
ATOM 750 N N . SER A 1 102 ? 13.384 0.267 -8.152 1.00 98.19 102 SER A N 1
ATOM 751 C CA . SER A 1 102 ? 12.168 0.728 -7.473 1.00 98.19 102 SER A CA 1
ATOM 752 C C . SER A 1 102 ? 11.960 2.207 -7.769 1.00 98.19 102 SER A C 1
ATOM 754 O O . SER A 1 102 ? 12.856 3.012 -7.497 1.00 98.19 102 SER A O 1
ATOM 756 N N . SER A 1 103 ? 10.796 2.549 -8.318 1.00 97.12 103 SER A N 1
ATOM 757 C CA . SER A 1 103 ? 10.423 3.932 -8.607 1.00 97.12 103 SER A CA 1
ATOM 758 C C . SER A 1 103 ? 10.431 4.798 -7.345 1.00 97.12 103 SER A C 1
ATOM 760 O O . SER A 1 103 ? 10.195 4.304 -6.238 1.00 97.12 103 SER A O 1
ATOM 762 N N . ARG A 1 104 ? 10.728 6.088 -7.527 1.00 97.00 104 ARG A N 1
ATOM 763 C CA . ARG A 1 104 ? 10.973 7.077 -6.467 1.00 97.00 104 ARG A CA 1
ATOM 764 C C . ARG A 1 104 ? 10.057 8.269 -6.593 1.00 97.00 104 ARG A C 1
ATOM 766 O O . ARG A 1 104 ? 9.659 8.648 -7.695 1.00 97.00 104 ARG A O 1
ATOM 773 N N . GLY A 1 105 ? 9.777 8.876 -5.451 1.00 95.88 105 GLY A N 1
ATOM 774 C CA . GLY A 1 105 ? 8.998 10.092 -5.378 1.00 95.88 105 GLY A CA 1
ATOM 775 C C . GLY A 1 105 ? 9.793 11.350 -5.736 1.00 95.88 105 GLY A C 1
ATOM 776 O O . GLY A 1 105 ? 10.959 11.281 -6.140 1.00 95.88 105 GLY A O 1
ATOM 777 N N . PRO A 1 106 ? 9.167 12.523 -5.564 1.00 95.81 106 PRO A N 1
ATOM 778 C CA . PRO A 1 106 ? 7.758 12.689 -5.191 1.00 95.81 106 PRO A CA 1
ATOM 779 C C . PRO A 1 106 ? 6.820 12.189 -6.299 1.00 95.81 106 PRO A C 1
ATOM 781 O O . PRO A 1 106 ? 7.226 12.138 -7.462 1.00 95.81 106 PRO A O 1
ATOM 784 N N . ALA A 1 107 ? 5.581 11.840 -5.945 1.00 94.00 107 ALA A N 1
ATOM 785 C CA . ALA A 1 107 ? 4.583 11.402 -6.922 1.00 94.00 107 ALA A CA 1
ATOM 786 C C . ALA A 1 107 ? 4.327 12.491 -7.973 1.00 94.00 107 ALA A C 1
ATOM 788 O O . ALA A 1 107 ? 4.056 13.646 -7.628 1.00 94.00 107 ALA A O 1
ATOM 789 N N . SER A 1 108 ? 4.345 12.128 -9.254 1.00 90.75 108 SER A N 1
ATOM 790 C CA . SER A 1 108 ? 4.230 13.081 -10.365 1.00 90.75 108 SER A CA 1
ATOM 791 C C . SER A 1 108 ? 2.879 13.810 -10.397 1.00 90.75 108 SER A C 1
ATOM 793 O O . SER A 1 108 ? 2.794 14.958 -10.834 1.00 90.75 108 SER A O 1
ATOM 795 N N . CYS A 1 109 ? 1.807 13.171 -9.916 1.00 86.56 109 CYS A N 1
ATOM 796 C CA . CYS A 1 109 ? 0.454 13.737 -9.928 1.00 86.56 109 CYS A CA 1
ATOM 797 C C . CYS A 1 109 ? 0.126 14.676 -8.765 1.00 86.56 109 CYS A C 1
ATOM 799 O O . CYS A 1 109 ? -0.609 15.650 -8.964 1.00 86.56 109 CYS A O 1
ATOM 801 N N . SER A 1 110 ? 0.604 14.357 -7.563 1.00 84.62 110 SER A N 1
ATOM 802 C CA . SER A 1 110 ? 0.221 15.037 -6.319 1.00 84.62 110 SER A CA 1
ATOM 803 C C . SER A 1 110 ? 1.369 15.828 -5.687 1.00 84.62 110 SER A C 1
ATOM 805 O O . SER A 1 110 ? 1.120 16.742 -4.905 1.00 84.62 110 SER A O 1
ATOM 807 N N . GLY A 1 111 ? 2.621 15.508 -6.031 1.00 91.50 111 GLY A N 1
ATOM 808 C CA . GLY A 1 111 ? 3.812 16.014 -5.348 1.00 91.50 111 GLY A CA 1
ATOM 809 C C . GLY A 1 111 ? 3.994 15.451 -3.935 1.00 91.50 111 GLY A C 1
ATOM 810 O O . GLY A 1 111 ? 4.881 15.903 -3.213 1.00 91.50 111 GLY A O 1
ATOM 811 N N . GLU A 1 112 ? 3.157 14.496 -3.526 1.00 93.75 112 GLU A N 1
ATOM 812 C CA . GLU A 1 112 ? 3.222 13.874 -2.209 1.00 93.75 112 GLU A CA 1
ATOM 813 C C . GLU A 1 112 ? 4.399 12.902 -2.086 1.00 93.75 112 GLU A C 1
ATOM 815 O O . GLU A 1 112 ? 4.997 12.473 -3.078 1.00 93.75 112 GLU A O 1
ATOM 820 N N . LEU A 1 113 ? 4.663 12.515 -0.834 1.00 96.38 113 LEU A N 1
ATOM 821 C CA . LEU A 1 113 ? 5.524 11.394 -0.484 1.00 96.38 113 LEU A CA 1
ATOM 822 C C . LEU A 1 113 ? 5.164 10.154 -1.313 1.00 96.38 113 LEU A C 1
ATOM 824 O O . LEU A 1 113 ? 3.992 9.748 -1.349 1.00 96.38 113 LEU A O 1
ATOM 828 N N . PHE A 1 114 ? 6.181 9.577 -1.952 1.00 97.19 114 PHE A N 1
ATOM 829 C CA . PHE A 1 114 ? 6.075 8.377 -2.773 1.00 97.19 114 PHE A CA 1
ATOM 830 C C . PHE A 1 114 ? 7.400 7.585 -2.769 1.00 97.19 114 PHE A C 1
ATOM 832 O O . PHE A 1 114 ? 8.452 8.211 -2.890 1.00 97.19 114 PHE A O 1
ATOM 839 N N . PRO A 1 115 ? 7.380 6.239 -2.724 1.00 97.81 115 PRO A N 1
ATOM 840 C CA . PRO A 1 115 ? 6.204 5.405 -2.462 1.00 97.81 115 PRO A CA 1
ATOM 841 C C . PRO A 1 115 ? 5.645 5.670 -1.053 1.00 97.81 115 PRO A C 1
ATOM 843 O O . PRO A 1 115 ? 6.238 6.417 -0.280 1.00 97.81 115 PRO A O 1
ATOM 846 N N . LYS A 1 116 ? 4.484 5.110 -0.704 1.00 98.00 116 LYS A N 1
ATOM 847 C CA . LYS A 1 116 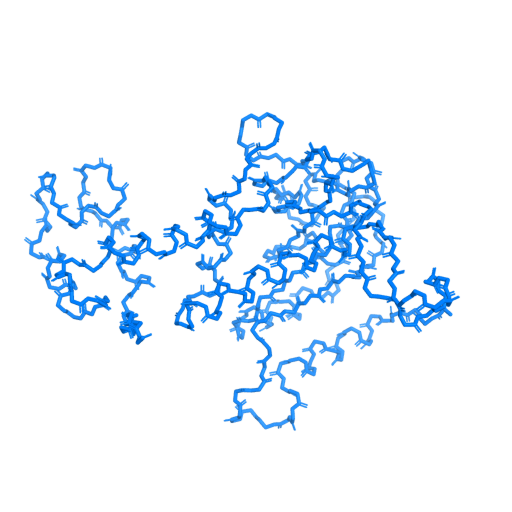? 3.967 5.229 0.669 1.00 98.00 116 LYS A CA 1
ATOM 848 C C . LYS A 1 116 ? 4.707 4.289 1.624 1.00 98.00 116 LYS A C 1
ATOM 850 O O . LYS A 1 116 ? 4.990 4.676 2.750 1.00 98.00 116 LYS A O 1
ATOM 855 N N . LEU A 1 117 ? 5.058 3.087 1.173 1.00 97.94 117 LEU A N 1
ATOM 856 C CA . LEU A 1 117 ? 5.807 2.080 1.935 1.00 97.94 117 LEU A CA 1
ATOM 857 C C . LEU A 1 117 ? 6.740 1.293 1.017 1.00 97.94 117 LEU A C 1
ATOM 859 O O . LEU A 1 117 ? 6.617 1.344 -0.211 1.00 97.94 117 LEU A O 1
ATOM 863 N N . VAL A 1 118 ? 7.617 0.485 1.608 1.00 98.81 118 VAL A N 1
ATOM 864 C CA . VAL A 1 118 ? 8.377 -0.535 0.881 1.00 98.81 118 VAL A CA 1
ATOM 865 C C . VAL A 1 118 ? 8.221 -1.917 1.497 1.00 98.81 118 VAL A C 1
ATOM 867 O O . VAL A 1 118 ? 7.947 -2.074 2.685 1.00 98.81 118 VAL A O 1
ATOM 870 N N . ALA A 1 119 ? 8.377 -2.943 0.667 1.00 98.88 119 ALA A N 1
ATOM 871 C CA . ALA A 1 119 ? 8.316 -4.342 1.075 1.00 98.88 119 ALA A CA 1
ATOM 872 C C . ALA A 1 119 ? 9.288 -5.197 0.238 1.00 98.88 119 ALA A C 1
ATOM 874 O O . ALA A 1 119 ? 9.805 -4.718 -0.781 1.00 98.88 119 ALA A O 1
ATOM 875 N N . PRO A 1 120 ? 9.561 -6.454 0.637 1.00 98.69 120 PRO A N 1
ATOM 876 C CA . PRO A 1 120 ? 10.421 -7.347 -0.132 1.00 98.69 120 PRO A CA 1
ATOM 877 C C . PRO A 1 120 ? 9.929 -7.519 -1.573 1.00 98.69 120 PRO A C 1
ATOM 879 O O . PRO A 1 120 ? 8.792 -7.921 -1.826 1.00 98.69 120 PRO A O 1
ATOM 882 N N . GLY A 1 121 ? 10.801 -7.203 -2.527 1.00 98.38 121 GLY A N 1
ATOM 883 C CA . GLY A 1 121 ? 10.500 -7.269 -3.957 1.00 98.38 121 GLY A CA 1
ATOM 884 C C . GLY A 1 121 ? 11.677 -7.703 -4.823 1.00 98.38 121 GLY A C 1
ATOM 885 O O . GLY A 1 121 ? 11.567 -7.646 -6.043 1.00 98.38 121 GLY A O 1
ATOM 886 N N . VAL A 1 122 ? 12.799 -8.115 -4.232 1.00 98.56 122 VAL A N 1
ATOM 887 C CA . VAL A 1 122 ? 13.958 -8.676 -4.942 1.00 98.56 122 VAL A CA 1
ATOM 888 C C . VAL A 1 122 ? 14.136 -10.124 -4.517 1.00 98.56 122 VAL A C 1
ATOM 890 O O . VAL A 1 122 ? 14.067 -10.413 -3.326 1.00 98.56 122 VAL A O 1
ATOM 893 N N . ASP A 1 123 ? 14.340 -11.009 -5.494 1.00 96.50 123 ASP A N 1
ATOM 894 C CA . ASP A 1 123 ? 14.558 -12.445 -5.304 1.00 96.50 123 ASP A CA 1
ATOM 895 C C . ASP A 1 123 ? 13.525 -13.080 -4.355 1.00 96.50 123 ASP A C 1
ATOM 897 O O . ASP A 1 123 ? 13.828 -13.881 -3.470 1.00 96.50 123 ASP A O 1
ATOM 901 N N . VAL A 1 124 ? 12.254 -12.735 -4.574 1.00 96.12 124 VAL A N 1
ATOM 902 C CA . VAL A 1 124 ? 11.117 -13.306 -3.851 1.00 96.12 124 VAL A CA 1
ATOM 903 C C . VAL A 1 124 ? 10.822 -14.684 -4.430 1.00 96.12 124 VAL A C 1
ATOM 905 O O . VAL A 1 124 ? 10.599 -14.818 -5.630 1.00 96.12 124 VAL A O 1
ATOM 908 N N . LEU A 1 125 ? 10.785 -15.719 -3.592 1.00 93.31 125 LEU A N 1
ATOM 909 C CA . LEU A 1 125 ? 10.345 -17.047 -4.015 1.00 93.31 125 LEU A CA 1
ATOM 910 C C . LEU A 1 125 ? 8.813 -17.089 -4.064 1.00 93.31 125 LEU A C 1
ATOM 912 O O . LEU A 1 125 ? 8.157 -16.934 -3.037 1.00 93.31 125 LEU A O 1
ATOM 916 N N . THR A 1 126 ? 8.237 -17.333 -5.238 1.00 91.38 126 THR A N 1
ATOM 917 C CA . THR A 1 126 ? 6.780 -17.432 -5.416 1.00 91.38 126 THR A CA 1
ATOM 918 C C . THR A 1 126 ? 6.392 -18.604 -6.308 1.00 91.38 126 THR A C 1
ATOM 920 O O . THR A 1 126 ? 7.241 -19.203 -6.966 1.00 91.38 126 THR A O 1
ATOM 923 N N . THR A 1 127 ? 5.109 -18.958 -6.320 1.00 90.44 127 THR A N 1
ATOM 924 C CA . THR A 1 127 ? 4.564 -19.985 -7.211 1.00 90.44 127 THR A CA 1
ATOM 925 C C . THR A 1 127 ? 4.608 -19.523 -8.665 1.00 90.44 127 THR A C 1
ATOM 927 O O . THR A 1 127 ? 4.143 -18.426 -8.971 1.00 90.44 127 THR A O 1
ATOM 930 N N . ASP A 1 128 ? 5.076 -20.380 -9.569 1.00 85.12 128 ASP A N 1
ATOM 931 C CA . ASP A 1 128 ? 5.038 -20.134 -11.012 1.00 85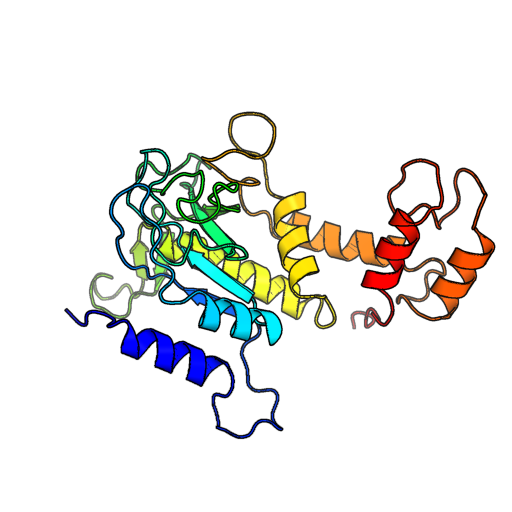.12 128 ASP A CA 1
ATOM 932 C C . ASP A 1 128 ? 4.350 -21.294 -11.741 1.00 85.12 128 ASP A C 1
ATOM 934 O O . ASP A 1 128 ? 4.831 -22.428 -11.764 1.00 85.12 128 ASP A O 1
ATOM 938 N N . VAL A 1 129 ? 3.206 -20.988 -12.355 1.00 72.62 129 VAL A N 1
ATOM 939 C CA . VAL A 1 129 ? 2.425 -21.929 -13.174 1.00 72.62 129 VAL A CA 1
ATOM 940 C C . VAL A 1 129 ? 2.857 -21.926 -14.649 1.00 72.62 129 VAL A C 1
ATOM 942 O O . VAL A 1 129 ? 2.363 -22.734 -15.435 1.00 72.62 129 VAL A O 1
ATOM 945 N N . THR A 1 130 ? 3.781 -21.042 -15.042 1.00 63.22 130 THR A N 1
ATOM 946 C CA . THR A 1 130 ? 4.185 -20.773 -16.431 1.00 63.22 130 THR A CA 1
ATOM 947 C C . THR A 1 130 ? 5.610 -21.220 -16.773 1.00 63.22 130 THR A C 1
ATOM 949 O O . THR A 1 130 ? 6.352 -20.479 -17.396 1.00 63.22 130 THR A O 1
ATOM 952 N N . LEU A 1 131 ? 5.988 -22.464 -16.455 1.00 54.69 131 LEU A N 1
ATOM 953 C CA . LEU A 1 131 ? 7.212 -23.139 -16.949 1.00 54.69 131 LEU A CA 1
ATOM 954 C C . LEU A 1 131 ? 8.513 -22.282 -16.953 1.00 54.69 131 LEU A C 1
ATOM 956 O O . LEU A 1 131 ? 9.381 -22.488 -17.806 1.00 54.69 131 LEU A O 1
ATOM 960 N N . GLY A 1 132 ? 8.655 -21.346 -16.008 1.00 56.00 132 GLY A N 1
ATOM 961 C CA . GLY A 1 132 ? 9.893 -20.671 -15.607 1.00 56.00 132 GLY A CA 1
ATOM 962 C C . GLY A 1 132 ? 10.426 -21.184 -14.260 1.00 56.00 132 GLY A C 1
ATOM 963 O O . GLY A 1 132 ? 11.616 -21.051 -13.985 1.00 56.00 132 GLY A O 1
ATOM 964 N N . GLY A 1 133 ? 9.589 -21.867 -13.473 1.00 57.44 133 GLY A N 1
ATOM 965 C CA . GLY A 1 133 ? 9.993 -22.927 -12.553 1.00 57.44 133 GLY A CA 1
ATOM 966 C C . GLY A 1 133 ? 10.409 -24.162 -13.358 1.00 57.44 133 GLY A C 1
ATOM 967 O O . GLY A 1 133 ? 9.631 -24.700 -14.154 1.00 57.44 133 GLY A O 1
ATOM 968 N N . VAL A 1 134 ? 11.674 -24.578 -13.245 1.00 55.69 134 VAL A N 1
ATOM 969 C CA . VAL A 1 134 ? 12.178 -25.759 -13.960 1.00 55.69 134 VAL A CA 1
ATOM 970 C C . VAL A 1 134 ? 11.408 -26.959 -13.441 1.00 55.69 134 VAL A C 1
ATOM 972 O O . VAL A 1 134 ? 11.636 -27.378 -12.316 1.00 55.69 134 VAL A O 1
ATOM 975 N N . PHE A 1 135 ? 10.518 -27.528 -14.258 1.00 57.97 135 PHE A N 1
ATOM 976 C CA . PHE A 1 135 ? 9.840 -28.789 -13.954 1.00 57.97 135 PHE A CA 1
ATOM 977 C C . PHE A 1 135 ? 10.869 -29.779 -13.362 1.00 57.97 135 PHE A C 1
ATOM 979 O O . PHE A 1 135 ? 11.844 -30.101 -14.051 1.00 57.97 135 PHE A O 1
ATOM 986 N N . PRO A 1 136 ? 10.724 -30.235 -12.103 1.00 67.00 136 PRO A N 1
ATOM 987 C CA . PRO A 1 136 ? 9.488 -30.360 -11.321 1.00 67.00 136 PRO A CA 1
ATOM 988 C C . PRO A 1 136 ? 9.123 -29.191 -10.375 1.00 67.00 136 PRO A C 1
ATOM 990 O O . PRO A 1 136 ? 8.108 -29.289 -9.687 1.00 67.00 136 PRO A O 1
ATOM 993 N N . ASP A 1 137 ? 9.903 -28.115 -10.309 1.00 70.44 137 ASP A N 1
ATOM 994 C CA . ASP A 1 137 ? 9.734 -27.048 -9.318 1.00 70.44 137 ASP A CA 1
ATOM 995 C C . ASP A 1 137 ? 8.630 -26.062 -9.733 1.00 70.44 137 ASP A C 1
ATOM 997 O O . ASP A 1 137 ? 8.742 -25.355 -10.730 1.00 70.44 137 ASP A O 1
ATOM 1001 N N . SER A 1 138 ? 7.545 -26.004 -8.954 1.00 83.25 138 SER A N 1
ATOM 1002 C CA . SER A 1 138 ? 6.406 -25.083 -9.164 1.00 83.25 138 SER A CA 1
ATOM 1003 C C . SER A 1 138 ? 6.638 -23.684 -8.574 1.00 83.25 138 SER A C 1
ATOM 1005 O O . SER A 1 138 ? 5.684 -22.958 -8.296 1.00 83.25 138 SER A O 1
ATOM 1007 N N . TYR A 1 139 ? 7.902 -23.328 -8.340 1.00 86.69 139 TYR A N 1
ATOM 1008 C CA . TYR A 1 139 ? 8.321 -22.075 -7.725 1.00 86.69 139 TYR A CA 1
ATOM 1009 C C . TYR A 1 139 ? 9.435 -21.422 -8.539 1.00 86.69 139 TYR A C 1
ATOM 1011 O O . TYR A 1 139 ? 10.261 -22.110 -9.141 1.00 86.69 139 TYR A O 1
ATOM 1019 N N . ALA A 1 140 ? 9.477 -20.095 -8.518 1.00 89.19 140 ALA A N 1
ATOM 1020 C CA . ALA A 1 140 ? 10.513 -19.297 -9.150 1.00 89.19 140 ALA A CA 1
ATOM 1021 C C . ALA A 1 140 ? 10.882 -18.098 -8.273 1.00 89.19 140 ALA A C 1
ATOM 1023 O O . ALA A 1 140 ? 10.053 -17.578 -7.523 1.00 89.19 140 ALA A O 1
ATOM 1024 N N . TYR A 1 141 ? 12.133 -17.662 -8.396 1.00 91.69 141 TYR A N 1
ATOM 1025 C CA . TYR A 1 141 ? 12.583 -16.388 -7.853 1.00 91.69 141 TYR A CA 1
ATOM 1026 C C . TYR A 1 141 ? 12.226 -15.268 -8.821 1.00 91.69 141 TYR A C 1
ATOM 1028 O O . TYR A 1 141 ? 12.496 -15.360 -10.021 1.00 91.69 141 TYR A O 1
ATOM 1036 N N . VAL A 1 142 ? 11.610 -14.219 -8.294 1.00 92.88 142 VAL A N 1
ATOM 1037 C CA . VAL A 1 142 ? 11.099 -13.095 -9.072 1.00 92.88 142 VAL A CA 1
ATOM 1038 C C . VAL A 1 142 ? 11.462 -11.773 -8.411 1.00 92.88 142 VAL A C 1
ATOM 1040 O O . VAL A 1 142 ? 11.614 -11.682 -7.195 1.00 92.88 142 VAL A O 1
ATOM 1043 N N . THR A 1 143 ? 11.584 -10.737 -9.236 1.00 97.00 143 THR A N 1
ATOM 1044 C CA . THR A 1 143 ? 12.024 -9.408 -8.812 1.00 97.00 143 THR A CA 1
ATOM 1045 C C . THR A 1 143 ? 11.138 -8.343 -9.456 1.00 97.00 143 THR A C 1
ATOM 1047 O O . THR A 1 143 ? 10.887 -8.387 -10.661 1.00 97.00 143 THR A O 1
ATOM 1050 N N . GLY A 1 144 ? 10.648 -7.399 -8.654 1.00 97.81 144 GLY A N 1
ATOM 1051 C CA . GLY A 1 144 ? 9.800 -6.285 -9.070 1.00 97.81 144 GLY A CA 1
ATOM 1052 C C . GLY A 1 144 ? 8.935 -5.733 -7.932 1.00 97.81 144 GLY A C 1
ATOM 1053 O O . GLY A 1 144 ? 8.555 -6.458 -7.010 1.00 97.81 144 GLY A O 1
ATOM 1054 N N . THR A 1 145 ? 8.538 -4.461 -8.034 1.00 98.31 145 THR A N 1
ATOM 1055 C CA . THR A 1 145 ? 7.575 -3.842 -7.096 1.00 98.31 145 THR A CA 1
ATOM 1056 C C . THR A 1 145 ? 6.208 -4.529 -7.115 1.00 98.31 145 THR A C 1
ATOM 1058 O O . THR A 1 145 ? 5.493 -4.508 -6.117 1.00 98.31 145 THR A O 1
ATOM 1061 N N . SER A 1 146 ? 5.886 -5.247 -8.197 1.00 97.44 146 SER A N 1
ATOM 1062 C CA . SER A 1 146 ? 4.742 -6.159 -8.299 1.00 97.44 146 SER A CA 1
ATOM 1063 C C . SER A 1 146 ? 4.634 -7.141 -7.129 1.00 97.44 146 SER A C 1
ATOM 1065 O O . SER A 1 146 ? 3.523 -7.421 -6.688 1.00 97.44 146 SER A O 1
ATOM 1067 N N . PHE A 1 147 ? 5.761 -7.657 -6.632 1.00 98.12 147 PHE A N 1
ATOM 1068 C CA . PHE A 1 147 ? 5.790 -8.628 -5.533 1.00 98.12 147 PHE A CA 1
ATOM 1069 C C . PHE A 1 147 ? 5.830 -7.947 -4.165 1.00 98.12 147 PHE A C 1
ATOM 1071 O O . PHE A 1 147 ? 5.272 -8.473 -3.206 1.00 98.12 147 PHE A O 1
ATOM 1078 N N . ALA A 1 148 ? 6.405 -6.747 -4.080 1.00 98.69 148 ALA A N 1
ATOM 1079 C CA . ALA A 1 148 ? 6.331 -5.922 -2.878 1.00 98.69 148 ALA A CA 1
ATOM 1080 C C . ALA A 1 148 ? 4.877 -5.506 -2.575 1.00 98.69 148 ALA A C 1
ATOM 1082 O O . ALA A 1 148 ? 4.405 -5.676 -1.452 1.00 98.69 148 ALA A O 1
ATOM 1083 N N . ALA A 1 149 ? 4.125 -5.067 -3.592 1.00 98.62 149 ALA A N 1
ATOM 1084 C CA . ALA A 1 149 ? 2.696 -4.762 -3.468 1.00 98.62 149 ALA A CA 1
ATOM 1085 C C . ALA A 1 149 ? 1.873 -5.971 -2.987 1.00 98.62 149 ALA A C 1
ATOM 1087 O O . ALA A 1 149 ? 0.990 -5.824 -2.139 1.00 98.62 149 ALA A O 1
ATOM 1088 N N . ALA A 1 150 ? 2.211 -7.180 -3.448 1.00 98.38 150 ALA A N 1
ATOM 1089 C CA . ALA A 1 150 ? 1.548 -8.402 -3.001 1.00 98.38 150 ALA A CA 1
ATOM 1090 C C . ALA A 1 150 ? 1.796 -8.691 -1.506 1.00 98.38 150 ALA A C 1
ATOM 1092 O O . ALA A 1 150 ? 0.866 -9.096 -0.809 1.00 98.38 150 ALA A O 1
ATOM 1093 N N . HIS A 1 151 ? 3.007 -8.432 -0.990 1.00 98.62 151 HIS A N 1
ATOM 1094 C CA . HIS A 1 151 ? 3.298 -8.552 0.446 1.00 98.62 151 HIS A CA 1
ATOM 1095 C C . HIS A 1 151 ? 2.452 -7.586 1.285 1.00 98.62 151 HIS A C 1
ATOM 1097 O O . HIS A 1 151 ? 1.862 -8.006 2.278 1.00 98.62 151 HIS A O 1
ATOM 1103 N N . VAL A 1 152 ? 2.346 -6.317 0.875 1.00 98.75 152 VAL A N 1
ATOM 1104 C CA . VAL A 1 152 ? 1.508 -5.323 1.576 1.00 98.75 152 VAL A CA 1
ATOM 1105 C C . VAL A 1 152 ? 0.026 -5.689 1.495 1.00 98.75 152 VAL A C 1
ATOM 1107 O O . VAL A 1 152 ? -0.678 -5.597 2.495 1.00 98.75 152 VAL A O 1
ATOM 1110 N N . SER A 1 153 ? -0.443 -6.180 0.345 1.00 98.69 153 SER A N 1
ATOM 1111 C CA . SER A 1 153 ? -1.825 -6.652 0.191 1.00 98.69 153 SER A CA 1
ATOM 1112 C C . SER A 1 153 ? -2.136 -7.821 1.130 1.00 98.69 153 SER A C 1
ATOM 1114 O O . SER A 1 153 ? -3.178 -7.835 1.778 1.00 98.69 153 SER A O 1
ATOM 1116 N N . GLY A 1 154 ? -1.211 -8.778 1.255 1.00 98.50 154 GLY A N 1
ATOM 1117 C CA . GLY A 1 154 ? -1.332 -9.882 2.208 1.00 98.50 154 GLY A CA 1
ATOM 1118 C C . GLY A 1 154 ? -1.299 -9.416 3.665 1.00 98.50 154 GLY A C 1
ATOM 1119 O O . GLY A 1 154 ? -2.065 -9.921 4.480 1.00 98.50 154 GLY A O 1
ATOM 1120 N N . ALA A 1 155 ? -0.462 -8.429 3.995 1.00 98.69 155 ALA A N 1
ATOM 1121 C CA . ALA A 1 155 ? -0.433 -7.836 5.328 1.00 98.69 155 ALA A CA 1
ATOM 1122 C C . ALA A 1 155 ? -1.762 -7.165 5.687 1.00 98.69 155 ALA A C 1
ATOM 1124 O O . ALA A 1 155 ? -2.301 -7.436 6.754 1.00 98.69 155 ALA A O 1
ATOM 1125 N N . LEU A 1 156 ? -2.325 -6.358 4.784 1.00 98.62 156 LEU A N 1
ATOM 1126 C CA . LEU A 1 156 ? -3.643 -5.759 4.989 1.00 98.62 156 LEU A CA 1
ATOM 1127 C C . LEU A 1 156 ? -4.733 -6.819 5.140 1.00 98.62 156 LEU A C 1
ATOM 1129 O O . LEU A 1 156 ? -5.568 -6.675 6.020 1.00 98.62 156 LEU A O 1
ATOM 1133 N N . ALA A 1 157 ? -4.699 -7.905 4.362 1.00 98.25 157 ALA A N 1
ATOM 1134 C CA . ALA A 1 157 ? -5.654 -9.004 4.516 1.00 98.25 157 ALA A CA 1
ATOM 1135 C C . ALA A 1 157 ? -5.548 -9.692 5.888 1.00 98.25 157 ALA A C 1
ATOM 1137 O O . ALA A 1 157 ? -6.567 -10.022 6.492 1.00 98.25 157 ALA A O 1
ATOM 1138 N N . LEU A 1 158 ? -4.329 -9.884 6.408 1.00 98.31 158 LEU A N 1
ATOM 1139 C CA . LEU A 1 158 ? -4.123 -10.416 7.759 1.00 98.31 158 LEU A CA 1
ATOM 1140 C C . LEU A 1 158 ? -4.674 -9.470 8.830 1.00 98.31 158 LEU A C 1
ATOM 1142 O O . LEU A 1 158 ? -5.329 -9.931 9.761 1.00 98.31 158 LEU A O 1
ATOM 1146 N N . LEU A 1 159 ? -4.423 -8.165 8.699 1.00 98.06 159 LEU A N 1
ATOM 1147 C CA . LEU A 1 159 ? -4.918 -7.172 9.651 1.00 98.06 159 LEU A CA 1
ATOM 1148 C C . LEU A 1 159 ? -6.441 -7.015 9.567 1.00 98.06 159 LEU A C 1
ATOM 1150 O O . LEU A 1 159 ? -7.087 -7.006 10.604 1.00 98.06 159 LEU A O 1
ATOM 1154 N N . ALA A 1 160 ? -7.025 -6.980 8.368 1.00 96.31 160 ALA A N 1
ATOM 1155 C CA . ALA A 1 160 ? -8.474 -6.948 8.172 1.00 96.31 160 ALA A CA 1
ATOM 1156 C C . ALA A 1 160 ? -9.150 -8.194 8.766 1.00 96.31 160 ALA A C 1
ATOM 1158 O O . ALA A 1 160 ? -10.169 -8.087 9.434 1.00 96.31 160 ALA A O 1
ATOM 1159 N N . GLY A 1 161 ? -8.547 -9.378 8.607 1.00 95.94 161 GLY A N 1
ATOM 1160 C CA . GLY A 1 161 ? -9.052 -10.600 9.236 1.00 95.94 161 GLY A CA 1
ATOM 1161 C C . GLY A 1 161 ? -8.944 -10.599 10.766 1.00 95.94 161 GLY A C 1
ATOM 1162 O O . GLY A 1 161 ? -9.782 -11.195 11.436 1.00 95.94 161 GLY A O 1
ATOM 1163 N N . ALA A 1 162 ? -7.924 -9.943 11.324 1.00 95.25 162 ALA A N 1
ATOM 1164 C CA . ALA A 1 162 ? -7.742 -9.816 12.769 1.00 95.25 162 ALA A CA 1
ATOM 1165 C C . ALA A 1 162 ? -8.601 -8.708 13.401 1.00 95.25 162 ALA A C 1
ATOM 1167 O O . ALA A 1 162 ? -8.956 -8.803 14.573 1.00 95.25 162 ALA A O 1
ATOM 1168 N N . PHE A 1 163 ? -8.921 -7.669 12.632 1.00 92.06 163 PHE A N 1
ATOM 1169 C CA . PHE A 1 163 ? -9.689 -6.504 13.057 1.00 92.06 163 PHE A CA 1
ATOM 1170 C C . PHE A 1 163 ? -10.813 -6.232 12.039 1.00 92.06 163 PHE A C 1
ATOM 1172 O O . PHE A 1 163 ? -10.741 -5.242 11.310 1.00 92.06 163 PHE A O 1
ATOM 1179 N N . PRO A 1 164 ? -11.844 -7.097 11.964 1.00 90.00 164 PRO A N 1
ATOM 1180 C CA . PRO A 1 164 ? -12.868 -7.045 10.913 1.00 90.00 164 PRO A CA 1
ATOM 1181 C C . PRO A 1 164 ? -13.705 -5.762 10.916 1.00 90.00 164 PRO A C 1
ATOM 1183 O O . PRO A 1 164 ? -14.233 -5.381 9.877 1.00 90.00 164 PRO A O 1
ATOM 1186 N N . ASP A 1 165 ? -13.797 -5.080 12.060 1.00 86.19 165 ASP A N 1
ATOM 1187 C CA . ASP A 1 165 ? -14.525 -3.815 12.184 1.00 86.19 165 ASP A CA 1
ATOM 1188 C C . ASP A 1 165 ? -13.639 -2.582 11.913 1.00 86.19 165 ASP A C 1
ATOM 1190 O O . ASP A 1 165 ? -14.141 -1.461 11.879 1.00 86.19 165 ASP A O 1
ATOM 1194 N N . ALA A 1 166 ? -12.321 -2.752 11.729 1.00 87.25 166 ALA A N 1
ATOM 1195 C CA . ALA A 1 166 ? -11.398 -1.636 11.524 1.00 87.25 166 ALA A CA 1
ATOM 1196 C C . ALA A 1 166 ? -11.762 -0.802 10.290 1.00 87.25 166 ALA A C 1
ATOM 1198 O O . ALA A 1 166 ? -12.030 -1.339 9.214 1.00 87.25 166 ALA A O 1
ATOM 1199 N N . ASP A 1 167 ? -11.674 0.526 10.418 1.00 88.75 167 ASP A N 1
ATOM 1200 C CA . ASP A 1 167 ? -11.756 1.393 9.245 1.00 88.75 167 ASP A CA 1
ATOM 1201 C C . ASP A 1 167 ? -10.572 1.081 8.307 1.00 88.75 167 ASP A C 1
ATOM 1203 O O . ASP A 1 167 ? -9.430 0.991 8.773 1.00 88.75 167 ASP A O 1
ATOM 1207 N N . PRO A 1 168 ? -10.785 0.955 6.987 1.00 91.75 168 PRO A N 1
ATOM 1208 C CA . PRO A 1 168 ? -9.702 0.676 6.049 1.00 91.75 168 PRO A CA 1
ATOM 1209 C C . PRO A 1 168 ? -8.519 1.655 6.162 1.00 91.75 168 PRO A C 1
ATOM 1211 O O . PRO A 1 168 ? -7.360 1.250 6.044 1.00 91.75 168 PRO A O 1
ATOM 1214 N N . ASN A 1 169 ? -8.771 2.938 6.452 1.00 91.12 169 ASN A N 1
ATOM 1215 C CA . ASN A 1 169 ? -7.700 3.917 6.644 1.00 91.12 169 ASN A CA 1
ATOM 1216 C C . ASN A 1 169 ? -6.946 3.699 7.957 1.00 91.12 169 ASN A C 1
ATOM 1218 O O . ASN A 1 169 ? -5.759 4.005 8.018 1.00 91.12 169 ASN A O 1
ATOM 1222 N N . GLU A 1 170 ? -7.594 3.158 8.992 1.00 91.56 170 GLU A N 1
ATOM 1223 C CA . GLU A 1 170 ? -6.925 2.763 10.234 1.00 91.56 170 GLU A CA 1
ATOM 1224 C C . GLU A 1 170 ? -5.919 1.635 9.965 1.00 91.56 170 GLU A C 1
ATOM 1226 O O . GLU A 1 170 ? -4.777 1.701 10.426 1.00 91.56 170 GLU A O 1
ATOM 1231 N N . LEU A 1 171 ? -6.300 0.644 9.149 1.00 96.06 171 LEU A N 1
ATOM 1232 C CA . LEU A 1 171 ? -5.396 -0.434 8.740 1.00 96.06 171 LEU A CA 1
ATOM 1233 C C . LEU A 1 171 ? -4.172 0.122 8.006 1.00 96.06 171 LEU A C 1
ATOM 1235 O O . LEU A 1 171 ? -3.040 -0.219 8.346 1.00 96.06 171 LEU A O 1
ATOM 1239 N N . VAL A 1 172 ? -4.377 1.021 7.042 1.00 97.06 172 VAL A N 1
ATOM 1240 C CA . VAL A 1 172 ? -3.278 1.661 6.303 1.00 97.06 172 VAL A CA 1
ATOM 1241 C C . VAL A 1 172 ? -2.408 2.525 7.221 1.00 97.06 172 VAL A C 1
ATOM 1243 O O . VAL A 1 172 ? -1.182 2.440 7.149 1.00 97.06 172 VAL A O 1
ATOM 1246 N N . GLN A 1 173 ? -3.014 3.307 8.117 1.00 95.56 173 GLN A N 1
ATOM 1247 C CA . GLN A 1 173 ? -2.280 4.145 9.064 1.00 95.56 173 GLN A CA 1
ATOM 1248 C C . GLN A 1 173 ? -1.403 3.304 9.991 1.00 95.56 173 GLN A C 1
ATOM 1250 O O . GLN A 1 173 ? -0.257 3.671 10.240 1.00 95.56 173 GLN A O 1
ATOM 1255 N N . SER A 1 174 ? -1.897 2.146 10.443 1.00 97.12 174 SER A N 1
ATOM 1256 C CA . SER A 1 174 ? -1.099 1.224 11.251 1.00 97.12 174 SER A CA 1
ATOM 1257 C C . SER A 1 174 ? 0.175 0.795 10.523 1.00 97.12 174 SER A C 1
ATOM 1259 O O . SER A 1 174 ? 1.231 0.723 11.144 1.00 97.12 174 SER A O 1
ATOM 1261 N N . LEU A 1 175 ? 0.129 0.591 9.199 1.00 98.50 175 LEU A N 1
ATOM 1262 C CA . LEU A 1 175 ? 1.325 0.273 8.421 1.00 98.50 175 LEU A CA 1
ATOM 1263 C C . LEU A 1 175 ? 2.303 1.454 8.374 1.00 98.50 175 LEU A C 1
ATOM 1265 O O . LEU A 1 175 ? 3.505 1.243 8.501 1.00 98.50 175 LEU A O 1
ATOM 1269 N N . TYR A 1 176 ? 1.809 2.684 8.210 1.00 97.25 176 TYR A N 1
ATOM 1270 C CA . TYR A 1 176 ? 2.645 3.888 8.138 1.00 97.25 176 TYR A CA 1
ATOM 1271 C C . TYR A 1 176 ? 3.335 4.222 9.461 1.00 97.25 176 TYR A C 1
ATOM 1273 O O . TYR A 1 176 ? 4.516 4.554 9.465 1.00 97.25 176 TYR A O 1
ATOM 1281 N N . GLU A 1 177 ? 2.619 4.122 10.579 1.00 95.12 177 GLU A N 1
ATOM 1282 C CA . GLU A 1 177 ? 3.145 4.461 11.909 1.00 95.12 177 GLU A CA 1
ATOM 1283 C C . GLU A 1 177 ? 4.139 3.424 12.444 1.00 95.12 177 GLU A C 1
ATOM 1285 O O . GLU A 1 177 ? 4.927 3.693 13.354 1.00 95.12 177 GLU A O 1
ATOM 1290 N N . THR A 1 178 ? 4.090 2.205 11.906 1.00 97.56 178 THR A N 1
ATOM 1291 C CA . THR A 1 178 ? 4.853 1.075 12.443 1.00 97.56 178 THR A CA 1
ATOM 1292 C C . THR A 1 178 ? 5.902 0.508 11.512 1.00 97.56 178 THR A C 1
ATOM 1294 O O . THR A 1 178 ? 6.664 -0.364 11.939 1.00 97.56 178 THR A O 1
ATOM 1297 N N . ALA A 1 179 ? 5.981 1.022 10.286 1.00 98.25 179 ALA A N 1
ATOM 1298 C CA . ALA A 1 179 ? 7.047 0.694 9.364 1.00 98.25 179 ALA A CA 1
ATOM 1299 C C . ALA A 1 179 ? 8.428 0.915 10.004 1.00 98.25 179 ALA A C 1
ATOM 1301 O O . ALA A 1 179 ? 8.643 1.796 10.846 1.00 98.25 179 ALA A O 1
ATOM 1302 N N . ASP A 1 180 ? 9.371 0.059 9.629 1.00 98.25 180 ASP A N 1
ATOM 1303 C CA . ASP A 1 180 ? 10.759 0.197 10.034 1.00 98.25 180 ASP A CA 1
ATOM 1304 C C . ASP A 1 180 ? 11.426 1.216 9.109 1.00 98.25 180 ASP A C 1
ATOM 1306 O O . ASP A 1 180 ? 11.620 0.970 7.919 1.00 98.25 180 ASP A O 1
ATOM 1310 N N . ASP A 1 181 ? 11.734 2.381 9.670 1.00 96.94 181 ASP A N 1
ATOM 1311 C CA . ASP A 1 181 ? 12.340 3.507 8.965 1.00 96.94 181 ASP A CA 1
ATOM 1312 C C . ASP A 1 181 ? 13.677 3.116 8.311 1.00 96.94 181 ASP A C 1
ATOM 1314 O O . ASP A 1 181 ? 14.526 2.465 8.936 1.00 96.94 181 ASP A O 1
ATOM 1318 N N . LEU A 1 182 ? 13.872 3.507 7.050 1.00 96.25 182 LEU A N 1
ATOM 1319 C CA . LEU A 1 182 ? 15.050 3.157 6.259 1.00 96.25 182 LEU A CA 1
ATOM 1320 C C . LEU A 1 182 ? 15.724 4.412 5.714 1.00 96.25 182 LEU A C 1
ATOM 1322 O O . LEU A 1 182 ? 15.117 5.193 4.998 1.00 96.25 182 LEU A O 1
ATOM 1326 N N . GLY A 1 183 ? 17.036 4.527 5.928 1.00 91.81 183 GLY A N 1
ATOM 1327 C CA . GLY A 1 183 ? 17.813 5.649 5.405 1.00 91.81 183 GLY A CA 1
ATOM 1328 C C . GLY A 1 183 ? 17.826 6.844 6.368 1.00 91.81 183 GLY A C 1
ATOM 1329 O O . GLY A 1 183 ? 18.178 6.657 7.539 1.00 91.81 183 GLY A O 1
ATOM 1330 N N . PRO A 1 184 ? 17.601 8.084 5.891 1.00 91.31 184 PRO A N 1
ATOM 1331 C CA . PRO A 1 184 ? 17.403 9.246 6.755 1.00 91.31 184 PRO A CA 1
ATOM 1332 C C . PRO A 1 184 ? 16.259 9.030 7.750 1.00 91.31 184 PRO A C 1
ATOM 1334 O O . PRO A 1 184 ? 15.330 8.297 7.469 1.00 91.31 184 PRO A O 1
ATOM 1337 N N . VAL A 1 185 ? 16.318 9.697 8.906 1.00 94.50 185 VAL A N 1
ATOM 1338 C CA . VAL A 1 185 ? 15.241 9.588 9.898 1.00 94.50 185 VAL A CA 1
ATOM 1339 C C . VAL A 1 185 ? 13.961 10.238 9.371 1.00 94.50 185 VAL A C 1
ATOM 1341 O O . VAL A 1 185 ? 13.958 11.444 9.095 1.00 94.50 185 VAL A O 1
ATOM 1344 N N . GLY A 1 186 ? 12.880 9.465 9.367 1.00 94.56 186 GLY A N 1
ATOM 1345 C CA . GLY A 1 186 ? 11.535 9.872 8.985 1.00 94.56 186 GLY A CA 1
ATOM 1346 C C . GLY A 1 186 ? 11.241 9.703 7.491 1.00 94.56 186 GLY A C 1
ATOM 1347 O O . GLY A 1 186 ? 12.143 9.433 6.705 1.00 94.56 186 GLY A O 1
ATOM 1348 N N . PRO A 1 187 ? 9.975 9.912 7.078 1.00 96.62 187 PRO A N 1
ATOM 1349 C CA . PRO A 1 187 ? 9.549 9.534 5.739 1.00 96.62 187 PRO A CA 1
ATOM 1350 C C . PRO A 1 187 ? 10.281 10.271 4.611 1.00 96.62 187 PRO A C 1
ATOM 1352 O O . PRO A 1 187 ? 10.455 11.494 4.660 1.00 96.62 187 PRO A O 1
ATOM 1355 N N . ASP A 1 188 ? 10.635 9.539 3.554 1.00 97.44 188 ASP A N 1
ATOM 1356 C CA . ASP A 1 188 ? 11.366 10.061 2.397 1.00 97.44 188 ASP A CA 1
ATOM 1357 C C . ASP A 1 188 ? 10.851 9.526 1.044 1.00 97.44 188 ASP A C 1
ATOM 1359 O O . ASP A 1 188 ? 10.038 8.608 0.959 1.00 97.44 188 ASP A O 1
ATOM 1363 N N . ASN A 1 189 ? 11.321 10.126 -0.054 1.00 97.69 189 ASN A N 1
ATOM 1364 C CA . ASN A 1 189 ? 10.905 9.757 -1.414 1.00 97.69 189 ASN A CA 1
ATOM 1365 C C . ASN A 1 189 ? 11.610 8.505 -1.974 1.00 97.69 189 ASN A C 1
ATOM 1367 O O . ASN A 1 189 ? 11.515 8.223 -3.172 1.00 97.69 189 ASN A O 1
ATOM 1371 N N . ASP A 1 190 ? 12.333 7.772 -1.129 1.00 97.38 190 ASP A N 1
ATOM 1372 C CA . ASP A 1 190 ? 12.969 6.508 -1.458 1.00 97.38 190 ASP A CA 1
ATOM 1373 C C . ASP A 1 190 ? 12.194 5.329 -0.865 1.00 97.38 190 ASP A C 1
ATOM 1375 O O . ASP A 1 190 ? 11.783 4.440 -1.611 1.00 97.38 190 ASP A O 1
ATOM 1379 N N . SER A 1 191 ? 12.000 5.322 0.453 1.00 97.94 191 SER A N 1
ATOM 1380 C CA . SER A 1 191 ? 11.385 4.236 1.217 1.00 97.94 191 SER A CA 1
ATOM 1381 C C . SER A 1 191 ? 9.969 4.546 1.721 1.00 97.94 191 SER A C 1
ATOM 1383 O O . SER A 1 191 ? 9.292 3.665 2.260 1.00 97.94 191 SER A O 1
ATOM 1385 N N . GLY A 1 192 ? 9.476 5.768 1.504 1.00 98.12 192 GLY A N 1
ATOM 1386 C CA . GLY A 1 192 ? 8.182 6.199 2.019 1.00 98.12 192 GLY A CA 1
ATOM 1387 C C . GLY A 1 192 ? 8.213 6.298 3.536 1.00 98.12 192 GLY A C 1
ATOM 1388 O O . GLY A 1 192 ? 9.131 6.880 4.098 1.00 98.12 192 GLY A O 1
ATOM 1389 N N . HIS A 1 193 ? 7.217 5.716 4.203 1.00 98.12 193 HIS A N 1
ATOM 1390 C CA . HIS A 1 193 ? 7.203 5.554 5.658 1.00 98.12 193 HIS A CA 1
ATOM 1391 C C . HIS A 1 193 ? 8.168 4.462 6.163 1.00 98.12 193 HIS A C 1
ATOM 1393 O O . HIS A 1 193 ? 8.358 4.341 7.369 1.00 98.12 193 HIS A O 1
ATOM 1399 N N . GLY A 1 194 ? 8.774 3.674 5.266 1.00 98.56 194 GLY A N 1
ATOM 1400 C CA . GLY A 1 194 ? 9.739 2.628 5.599 1.00 98.56 194 GLY A CA 1
ATOM 1401 C C . GLY A 1 194 ? 9.285 1.221 5.207 1.00 98.56 194 GLY A C 1
ATOM 1402 O O . GLY A 1 194 ? 8.339 1.018 4.435 1.00 98.56 194 GLY A O 1
ATOM 1403 N N . LEU A 1 195 ? 10.000 0.227 5.732 1.00 98.81 195 LEU A N 1
ATOM 1404 C CA . LEU A 1 195 ? 9.758 -1.190 5.486 1.00 98.81 195 LEU A CA 1
ATOM 1405 C C . LEU A 1 195 ? 8.545 -1.696 6.268 1.00 98.81 195 LEU A C 1
ATOM 1407 O O . LEU A 1 195 ? 8.470 -1.552 7.484 1.00 98.81 195 LEU A O 1
ATOM 1411 N N . LEU A 1 196 ? 7.624 -2.353 5.565 1.00 98.75 196 LEU A N 1
ATOM 1412 C CA . LEU A 1 196 ? 6.461 -3.028 6.135 1.00 98.75 196 LEU A CA 1
ATOM 1413 C C . LEU A 1 196 ? 6.819 -3.885 7.365 1.00 98.75 196 LEU A C 1
ATOM 1415 O O . LEU A 1 196 ? 7.580 -4.848 7.254 1.00 98.75 196 LEU A O 1
ATOM 1419 N N . ASN A 1 197 ? 6.166 -3.611 8.499 1.00 98.50 197 ASN A N 1
ATOM 1420 C CA . ASN A 1 197 ? 6.257 -4.422 9.712 1.00 98.50 197 ASN A CA 1
ATOM 1421 C C . ASN A 1 197 ? 4.859 -4.818 10.220 1.00 98.50 197 ASN A C 1
ATOM 1423 O O . ASN A 1 197 ? 4.215 -4.105 10.985 1.00 98.50 197 ASN A O 1
ATOM 1427 N N . VAL A 1 198 ? 4.385 -5.991 9.790 1.00 98.19 198 VAL A N 1
ATOM 1428 C CA . VAL A 1 198 ? 3.022 -6.475 10.093 1.00 98.19 198 VAL A CA 1
ATOM 1429 C C . VAL A 1 198 ? 2.812 -6.724 11.589 1.00 98.19 198 VAL A C 1
ATOM 1431 O O . VAL A 1 198 ? 1.728 -6.479 12.109 1.00 98.19 198 VAL A O 1
ATOM 1434 N N . GLY A 1 199 ? 3.848 -7.194 12.292 1.00 98.00 199 GLY A N 1
ATOM 1435 C CA . GLY A 1 199 ? 3.771 -7.467 13.728 1.00 98.00 199 GLY A CA 1
ATOM 1436 C C . GLY A 1 199 ? 3.557 -6.189 14.536 1.00 98.00 199 GLY A C 1
ATOM 1437 O O . GLY A 1 199 ? 2.631 -6.124 15.340 1.00 98.00 199 GLY A O 1
ATOM 1438 N N . ARG A 1 200 ? 4.353 -5.146 14.263 1.00 97.62 200 ARG A N 1
ATOM 1439 C CA . ARG A 1 200 ? 4.181 -3.844 14.920 1.00 97.62 200 ARG A CA 1
ATOM 1440 C C . ARG A 1 200 ? 2.847 -3.196 14.540 1.00 97.62 200 ARG A C 1
ATOM 1442 O O . ARG A 1 200 ? 2.198 -2.638 15.418 1.00 97.62 200 ARG A O 1
ATOM 1449 N N . ALA A 1 201 ? 2.402 -3.315 13.286 1.00 97.88 201 ALA A N 1
ATOM 1450 C CA . ALA A 1 201 ? 1.096 -2.810 12.852 1.00 97.88 201 ALA A CA 1
ATOM 1451 C C . ALA A 1 201 ? -0.065 -3.462 13.624 1.00 97.88 201 ALA A C 1
ATOM 1453 O O . ALA A 1 201 ? -0.954 -2.768 14.118 1.00 97.88 201 ALA A O 1
ATOM 1454 N N . TYR A 1 202 ? -0.018 -4.786 13.800 1.00 97.12 202 TYR A N 1
ATOM 1455 C CA . TYR A 1 202 ? -0.976 -5.521 14.625 1.00 97.12 202 TYR A CA 1
ATOM 1456 C C . TYR A 1 202 ? -0.950 -5.051 16.088 1.00 97.12 202 TYR A C 1
ATOM 1458 O O . TYR A 1 202 ? -1.997 -4.773 16.669 1.00 97.12 202 TYR A O 1
ATOM 1466 N N . GLU A 1 203 ? 0.237 -4.928 16.690 1.00 93.31 203 GLU A N 1
ATOM 1467 C CA . GLU A 1 203 ? 0.391 -4.456 18.073 1.00 93.31 203 GLU A CA 1
ATOM 1468 C C . GLU A 1 203 ? -0.133 -3.027 18.262 1.00 93.31 203 GLU A C 1
ATOM 1470 O O . GLU A 1 203 ? -0.737 -2.726 19.293 1.00 93.31 203 GLU A O 1
ATOM 1475 N N . TRP A 1 204 ? 0.059 -2.159 17.267 1.00 91.38 204 TRP A N 1
ATOM 1476 C CA . TRP A 1 204 ? -0.470 -0.798 17.257 1.00 91.38 204 TRP A CA 1
ATOM 1477 C C . TRP A 1 204 ? -1.998 -0.801 17.225 1.00 91.38 204 TRP A C 1
ATOM 1479 O O . TRP A 1 204 ? -2.617 -0.193 18.092 1.00 91.38 204 TRP A O 1
ATOM 1489 N N . LEU A 1 205 ? -2.613 -1.565 16.316 1.00 89.06 205 LEU A N 1
ATOM 1490 C CA . LEU A 1 205 ? -4.072 -1.705 16.222 1.00 89.06 205 LEU A CA 1
ATOM 1491 C C . LEU A 1 205 ? -4.686 -2.295 17.497 1.00 89.06 205 LEU A C 1
ATOM 1493 O O . LEU A 1 205 ? -5.767 -1.878 17.916 1.00 89.06 205 LEU A O 1
ATOM 1497 N N . MET A 1 206 ? -3.996 -3.244 18.128 1.00 87.06 206 MET A N 1
ATOM 1498 C CA . MET A 1 206 ? -4.423 -3.832 19.394 1.00 87.06 206 MET A CA 1
ATOM 1499 C C . MET A 1 206 ? -4.314 -2.826 20.546 1.00 87.06 206 MET A C 1
ATOM 1501 O O . MET A 1 206 ? -5.242 -2.679 21.336 1.00 87.06 206 MET A O 1
ATOM 1505 N N . THR A 1 207 ? -3.189 -2.113 20.642 1.00 79.31 207 THR A N 1
ATOM 1506 C CA . THR A 1 207 ? -2.949 -1.146 21.723 1.00 79.31 207 THR A CA 1
ATOM 1507 C C . THR A 1 207 ? -3.897 0.042 21.627 1.00 79.31 207 THR A C 1
ATOM 1509 O O . THR A 1 207 ? -4.441 0.438 22.651 1.00 79.31 207 THR A O 1
ATOM 1512 N N . SER A 1 208 ? -4.139 0.568 20.422 1.00 72.31 208 SER A N 1
ATOM 1513 C CA . SER A 1 208 ? -5.088 1.664 20.190 1.00 72.31 208 SER A CA 1
ATOM 1514 C C . SER A 1 208 ? -6.487 1.318 20.712 1.00 72.31 208 SER A C 1
ATOM 1516 O O . SER A 1 208 ? -7.092 2.137 21.408 1.00 72.31 208 SER A O 1
ATOM 1518 N N . ARG A 1 209 ? -6.936 0.073 20.481 1.00 70.44 209 ARG A N 1
ATOM 1519 C CA . ARG A 1 209 ? -8.207 -0.474 20.990 1.00 70.44 209 ARG A CA 1
ATOM 1520 C C . ARG A 1 209 ? -8.230 -0.618 22.503 1.00 70.44 209 ARG A C 1
ATOM 1522 O O . ARG A 1 209 ? -9.196 -0.201 23.125 1.00 70.44 209 ARG A O 1
ATOM 1529 N N . LEU A 1 210 ? -7.148 -1.116 23.102 1.00 67.00 210 LEU A N 1
ATOM 1530 C CA . LEU A 1 210 ? -7.024 -1.197 24.563 1.00 67.00 210 LEU A CA 1
ATOM 1531 C C . LEU A 1 210 ? -6.961 0.180 25.233 1.00 67.00 210 LEU A C 1
ATOM 1533 O O . LEU A 1 210 ? -7.389 0.320 26.367 1.00 67.00 210 LEU A O 1
ATOM 1537 N N . THR A 1 211 ? -6.403 1.200 24.574 1.00 67.31 211 THR A N 1
ATOM 1538 C CA . THR A 1 211 ? -6.414 2.559 25.132 1.00 67.31 211 THR A CA 1
ATOM 1539 C C . THR A 1 211 ? -7.794 3.199 25.053 1.00 67.31 211 THR A C 1
ATOM 1541 O O . THR A 1 211 ? -8.159 3.929 25.966 1.00 67.31 211 THR A O 1
ATOM 1544 N N . ALA A 1 212 ? -8.557 2.937 23.988 1.00 72.62 212 ALA A N 1
ATOM 1545 C CA . ALA A 1 212 ? -9.898 3.491 23.814 1.00 72.62 212 ALA A CA 1
ATOM 1546 C C . ALA A 1 212 ? -10.986 2.746 24.611 1.00 72.62 212 ALA A C 1
ATOM 1548 O O . ALA A 1 212 ? -12.034 3.336 24.865 1.00 72.62 212 ALA A O 1
ATOM 1549 N N . ASP A 1 213 ? -10.733 1.495 25.008 1.00 76.19 213 ASP A N 1
ATOM 1550 C CA . ASP A 1 213 ? -11.514 0.735 25.993 1.00 76.19 213 ASP A CA 1
ATOM 1551 C C . ASP A 1 213 ? -11.157 1.230 27.405 1.00 76.19 213 ASP A C 1
ATOM 1553 O O . ASP A 1 213 ? -10.256 0.740 28.083 1.00 76.19 213 ASP A O 1
ATOM 1557 N N . LEU A 1 214 ? -11.823 2.302 27.818 1.00 78.06 214 LEU A N 1
ATOM 1558 C CA . LEU A 1 214 ? -11.573 3.004 29.071 1.00 78.06 214 LEU A CA 1
ATOM 1559 C C . LEU A 1 214 ? -12.109 2.253 30.290 1.00 78.06 214 LEU A C 1
ATOM 1561 O O . LEU A 1 214 ? -11.743 2.610 31.418 1.00 78.06 214 LEU A O 1
ATOM 1565 N N . ASP A 1 215 ? -13.011 1.289 30.097 1.00 77.62 215 ASP A N 1
ATOM 1566 C CA . ASP A 1 215 ? -13.596 0.491 31.173 1.00 77.62 215 ASP A CA 1
ATOM 1567 C C . ASP A 1 215 ? -13.161 -0.986 31.201 1.00 77.62 215 ASP A C 1
ATOM 1569 O O . ASP A 1 215 ? -13.639 -1.737 32.062 1.00 77.62 215 ASP A O 1
ATOM 1573 N N . ASP A 1 216 ? -12.182 -1.353 30.365 1.00 76.19 216 ASP A N 1
ATOM 1574 C CA . ASP A 1 216 ? -11.612 -2.697 30.200 1.00 76.19 216 ASP A CA 1
ATOM 1575 C C . ASP A 1 216 ? -12.694 -3.765 29.912 1.00 76.19 216 ASP A C 1
ATOM 1577 O O . ASP A 1 216 ? -12.597 -4.919 30.359 1.00 76.19 216 ASP A O 1
ATOM 1581 N N . SER A 1 217 ? -13.775 -3.391 29.221 1.00 77.75 217 SER A N 1
ATOM 1582 C CA . SER A 1 217 ? -14.891 -4.296 28.918 1.00 77.75 217 SER A CA 1
ATOM 1583 C C . SER A 1 217 ? -14.627 -5.218 27.725 1.00 77.75 217 SER A C 1
ATOM 1585 O O . SER A 1 217 ? -15.384 -6.172 27.508 1.00 77.75 217 SER A O 1
ATOM 1587 N N . GLY A 1 218 ? -13.532 -4.994 26.997 1.00 69.94 218 GLY A N 1
ATOM 1588 C CA . GLY A 1 218 ? -13.172 -5.700 25.776 1.00 69.94 218 GLY A CA 1
ATOM 1589 C C . GLY A 1 218 ? -13.782 -5.072 24.523 1.00 69.94 218 GLY A C 1
ATOM 1590 O O . GLY A 1 218 ? -13.896 -5.751 23.505 1.00 69.94 218 GLY A O 1
ATOM 1591 N N . GLY A 1 219 ? -14.197 -3.810 24.558 1.00 71.00 219 GLY A N 1
ATOM 1592 C CA . GLY A 1 219 ? -14.758 -3.099 23.410 1.00 71.00 219 GLY A CA 1
ATOM 1593 C C . GLY A 1 219 ? -14.824 -1.599 23.663 1.00 71.00 219 GLY A C 1
ATOM 1594 O O . GLY A 1 219 ? -14.646 -1.159 24.785 1.00 71.00 219 GLY A O 1
ATOM 1595 N N . VAL A 1 220 ? -15.069 -0.818 22.611 1.00 77.69 220 VAL A N 1
ATOM 1596 C CA . VAL A 1 220 ? -15.238 0.636 22.712 1.00 77.69 220 VAL A CA 1
ATOM 1597 C C . VAL A 1 220 ? -16.698 0.973 22.432 1.00 77.69 220 VAL A C 1
ATOM 1599 O O . VAL A 1 220 ? -17.145 0.994 21.282 1.00 77.69 220 VAL A O 1
ATOM 1602 N N . ASP A 1 221 ? -17.468 1.235 23.481 1.00 81.00 221 ASP A N 1
ATOM 1603 C CA . ASP A 1 221 ? -18.907 1.446 23.427 1.00 81.00 221 ASP A CA 1
ATOM 1604 C C . ASP A 1 221 ? -19.382 2.705 24.188 1.00 81.00 221 ASP A C 1
ATOM 1606 O O . ASP A 1 221 ? -18.656 3.675 24.439 1.00 81.00 221 ASP A O 1
ATOM 1610 N N . LEU A 1 222 ? -20.693 2.792 24.450 1.00 83.31 222 LEU A N 1
ATOM 1611 C CA . LEU A 1 222 ? -21.290 3.947 25.126 1.00 83.31 222 LEU A CA 1
ATOM 1612 C C . LEU A 1 222 ? -20.754 4.144 26.557 1.00 83.31 222 LEU A C 1
ATOM 1614 O O . LEU A 1 222 ? -20.841 5.257 27.086 1.00 83.31 222 LEU A O 1
ATOM 1618 N N . ALA A 1 223 ? -20.269 3.090 27.204 1.00 82.94 223 ALA A N 1
ATOM 1619 C CA . ALA A 1 223 ? -19.603 3.138 28.491 1.00 82.94 223 ALA A CA 1
ATOM 1620 C C . ALA A 1 223 ? -18.265 3.878 28.387 1.00 82.94 223 ALA A C 1
ATOM 1622 O O . ALA A 1 223 ? -18.049 4.789 29.190 1.00 82.94 223 ALA A O 1
ATOM 1623 N N . ASP A 1 224 ? -17.482 3.651 27.333 1.00 81.81 224 ASP A N 1
ATOM 1624 C CA . ASP A 1 224 ? -16.237 4.383 27.070 1.00 81.81 224 ASP A CA 1
ATOM 1625 C C . ASP A 1 224 ? -16.494 5.848 26.760 1.00 81.81 224 ASP A C 1
ATOM 1627 O O . ASP A 1 224 ? -15.888 6.727 27.368 1.00 81.81 224 ASP A O 1
ATOM 1631 N N . LEU A 1 225 ? -17.499 6.164 25.932 1.00 83.00 225 LEU A N 1
ATOM 1632 C CA . LEU A 1 225 ? -17.914 7.561 25.726 1.00 83.00 225 LEU A CA 1
ATOM 1633 C C . LEU A 1 225 ? -18.293 8.255 27.043 1.00 83.00 225 LEU A C 1
ATOM 1635 O O . LEU A 1 225 ? -18.025 9.446 27.232 1.00 83.00 225 LEU A O 1
ATOM 1639 N N . ARG A 1 226 ? -18.932 7.533 27.971 1.00 83.06 226 ARG A N 1
ATOM 1640 C CA . ARG A 1 226 ? -19.268 8.069 29.299 1.00 83.06 226 ARG A CA 1
ATOM 1641 C C . ARG A 1 226 ? -18.031 8.211 30.180 1.00 83.06 226 ARG A C 1
ATOM 1643 O O . ARG A 1 226 ? -17.945 9.216 30.885 1.00 83.06 226 ARG A O 1
ATOM 1650 N N . ALA A 1 227 ? -17.116 7.246 30.163 1.00 79.88 227 ALA A N 1
ATOM 1651 C CA . ALA A 1 227 ? -15.865 7.278 30.918 1.00 79.88 227 ALA A CA 1
ATOM 1652 C C . ALA A 1 227 ? -14.966 8.432 30.445 1.00 79.88 227 ALA A C 1
ATOM 1654 O O . ALA A 1 227 ? -14.452 9.208 31.258 1.00 79.88 227 ALA A O 1
ATOM 1655 N N . PHE A 1 228 ? -14.893 8.627 29.132 1.00 81.44 228 PHE A N 1
ATOM 1656 C CA . PHE A 1 228 ? -14.206 9.727 28.477 1.00 81.44 228 PHE A CA 1
ATOM 1657 C C . PHE A 1 228 ? -14.792 11.086 28.884 1.00 81.44 228 PHE A C 1
ATOM 1659 O O . PHE A 1 228 ? -14.084 11.954 29.397 1.00 81.44 228 PHE A O 1
ATOM 1666 N N . ALA A 1 229 ? -16.117 11.253 28.778 1.00 81.19 229 ALA A N 1
ATOM 1667 C CA . ALA A 1 229 ? -16.795 12.494 29.162 1.00 81.19 229 ALA A CA 1
ATOM 1668 C C . ALA A 1 229 ? -16.640 12.843 30.657 1.00 81.19 229 ALA A C 1
ATOM 1670 O O . ALA A 1 229 ? -16.662 14.018 31.025 1.00 81.19 229 ALA A O 1
ATOM 1671 N N . GLN A 1 230 ? -16.485 11.843 31.531 1.00 77.38 230 GLN A N 1
ATOM 1672 C CA . GLN A 1 230 ? -16.236 12.045 32.966 1.00 77.38 230 GLN A CA 1
ATOM 1673 C C . GLN A 1 230 ? -14.789 12.446 33.282 1.00 77.38 230 GLN A C 1
ATOM 1675 O O . GLN A 1 230 ? -14.533 13.024 34.343 1.00 77.38 230 GLN A O 1
ATOM 1680 N N . SER A 1 231 ? -13.863 12.150 32.373 1.00 71.44 231 SER A N 1
ATOM 1681 C CA . SER A 1 231 ? -12.423 12.374 32.531 1.00 71.44 231 SER A CA 1
ATOM 1682 C C . SER A 1 231 ? -11.944 13.680 31.889 1.00 71.44 231 SER A C 1
ATOM 1684 O O . SER A 1 231 ? -10.815 14.108 32.127 1.00 71.44 231 SER A O 1
ATOM 1686 N N . TRP A 1 232 ? -12.833 14.366 31.163 1.00 66.25 232 TRP A N 1
ATOM 1687 C CA . TRP A 1 232 ? -12.592 15.685 30.587 1.00 66.25 232 TRP A CA 1
ATOM 1688 C C . TRP A 1 232 ? -12.081 16.654 31.673 1.00 66.25 232 TRP A C 1
ATOM 1690 O O . TRP A 1 232 ? -12.796 16.975 32.628 1.00 66.25 232 TRP A O 1
ATOM 1700 N N . CYS A 1 233 ? -10.831 17.110 31.518 1.00 58.41 233 CYS A N 1
ATOM 1701 C CA . CYS A 1 233 ? -10.086 18.014 32.412 1.00 58.41 233 CYS A CA 1
ATOM 1702 C C . CYS A 1 233 ? -9.354 17.411 33.637 1.00 58.41 233 CYS A C 1
ATOM 1704 O O . CYS A 1 233 ? -9.224 18.107 34.653 1.00 58.41 233 CYS A O 1
ATOM 1706 N N . ARG A 1 234 ? -8.803 16.189 33.580 1.00 57.81 234 ARG A N 1
ATOM 1707 C CA . ARG A 1 234 ? -7.794 15.745 34.569 1.00 57.81 234 ARG A CA 1
ATOM 1708 C C . ARG A 1 234 ? -6.430 15.447 33.922 1.00 57.81 234 ARG A C 1
ATOM 1710 O O . ARG A 1 234 ? -6.414 14.726 32.935 1.00 57.81 234 ARG A O 1
ATOM 1717 N N . PRO A 1 235 ? -5.303 15.943 34.477 1.00 53.09 235 PRO A N 1
ATOM 1718 C CA . PRO A 1 235 ? -3.971 15.468 34.093 1.00 53.09 235 PRO A CA 1
ATOM 1719 C C . PRO A 1 235 ? -3.817 13.986 34.476 1.00 53.09 235 PRO A C 1
ATOM 1721 O O . PRO A 1 235 ? -4.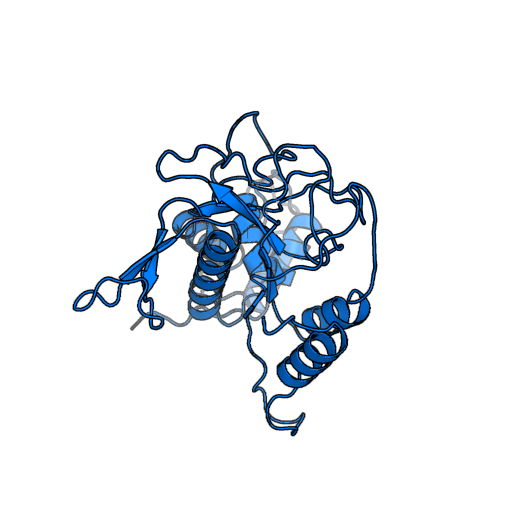272 13.613 35.561 1.00 53.09 235 PRO A O 1
ATOM 1724 N N . ASP A 1 236 ? -3.180 13.180 33.621 1.00 57.09 236 ASP A N 1
ATOM 1725 C CA . ASP A 1 236 ? -2.942 11.735 33.804 1.00 57.09 236 ASP A CA 1
ATOM 1726 C C . ASP A 1 236 ? -4.225 10.910 34.038 1.00 57.09 236 ASP A C 1
ATOM 1728 O O . ASP A 1 236 ? -4.348 10.186 35.033 1.00 57.09 236 ASP A O 1
ATOM 1732 N N . CYS A 1 237 ? -5.218 11.025 33.152 1.00 69.94 237 CYS A N 1
ATOM 1733 C CA . CYS A 1 237 ? -6.401 10.161 33.192 1.00 69.94 237 CYS A CA 1
ATOM 1734 C C . CYS A 1 237 ? -6.451 9.220 31.978 1.00 69.94 237 CYS A C 1
ATOM 1736 O O . CYS A 1 237 ? -5.906 9.570 30.937 1.00 69.94 237 CYS A O 1
ATOM 1738 N N . PRO A 1 238 ? -7.108 8.047 32.085 1.00 71.94 238 PRO A N 1
ATOM 1739 C CA . PRO A 1 238 ? -7.180 7.065 30.995 1.00 71.94 238 PRO A CA 1
ATOM 1740 C C . PRO A 1 238 ? -7.706 7.614 29.660 1.00 71.94 238 PRO A C 1
ATOM 1742 O O . PRO A 1 238 ? -7.433 7.036 28.622 1.00 71.94 238 PRO A O 1
ATOM 1745 N N . ALA A 1 239 ? -8.433 8.735 29.690 1.00 77.06 239 ALA A N 1
ATOM 1746 C CA . ALA A 1 239 ? -8.982 9.406 28.516 1.00 77.06 239 ALA A CA 1
ATOM 1747 C C . ALA A 1 239 ? -7.970 10.258 27.720 1.00 77.06 239 ALA A C 1
ATOM 1749 O O . ALA A 1 239 ? -8.354 10.795 26.688 1.00 77.06 239 ALA A O 1
ATOM 1750 N N . ASP A 1 240 ? -6.729 10.416 28.195 1.00 78.50 240 ASP A N 1
ATOM 1751 C CA . ASP A 1 240 ? -5.607 10.957 27.409 1.00 78.50 240 ASP A CA 1
ATOM 1752 C C . ASP A 1 240 ? -5.041 9.813 26.549 1.00 78.50 240 ASP A C 1
ATOM 1754 O O . ASP A 1 240 ? -4.148 9.063 26.963 1.00 78.50 240 ASP A O 1
ATOM 1758 N N . LEU A 1 241 ? -5.671 9.605 25.391 1.00 77.44 241 LEU A N 1
ATOM 1759 C CA . LEU A 1 241 ? -5.430 8.467 24.505 1.00 77.44 241 LEU A CA 1
ATOM 1760 C C . LEU A 1 241 ? -4.115 8.628 23.744 1.00 77.44 241 LEU A C 1
ATOM 1762 O O . LEU A 1 241 ? -3.395 7.647 23.537 1.00 77.44 241 LEU A O 1
ATOM 1766 N N . ASN A 1 242 ? -3.775 9.862 23.369 1.00 78.88 242 ASN A N 1
ATOM 1767 C CA . ASN A 1 242 ? -2.555 10.164 22.626 1.00 78.88 242 ASN A CA 1
ATOM 1768 C C . ASN A 1 242 ? -1.324 10.406 23.538 1.00 78.88 242 ASN A C 1
ATOM 1770 O O . ASN A 1 242 ? -0.194 10.471 23.043 1.00 78.88 242 ASN A O 1
ATOM 1774 N N . ARG A 1 243 ? -1.529 10.460 24.865 1.00 77.69 243 ARG A N 1
ATOM 1775 C CA . ARG A 1 243 ? -0.520 10.652 25.922 1.00 77.69 243 ARG A CA 1
ATOM 1776 C C . ARG A 1 243 ? 0.230 11.978 25.830 1.00 77.69 243 ARG A C 1
ATOM 1778 O O . ARG A 1 243 ? 1.422 12.038 26.160 1.00 77.69 243 ARG A O 1
ATOM 1785 N N . ASP A 1 244 ? -0.437 13.037 25.386 1.00 80.50 244 ASP A N 1
ATOM 1786 C CA . ASP A 1 244 ? 0.137 14.383 25.313 1.00 80.50 244 ASP A CA 1
ATOM 1787 C C . ASP A 1 244 ? -0.006 15.188 26.622 1.00 80.50 244 ASP A C 1
ATOM 1789 O O . ASP A 1 244 ? 0.555 16.284 26.757 1.00 80.50 244 ASP A O 1
ATOM 1793 N N . GLY A 1 245 ? -0.667 14.604 27.627 1.00 76.00 245 GLY A N 1
ATOM 1794 C CA . GLY A 1 245 ? -0.895 15.182 28.947 1.00 76.00 245 GLY A CA 1
ATOM 1795 C C . GLY A 1 245 ? -2.199 15.973 29.058 1.00 76.00 245 GLY A C 1
ATOM 1796 O O . GLY A 1 245 ? -2.478 16.533 30.130 1.00 76.00 245 GLY A O 1
ATOM 1797 N N . TYR A 1 246 ? -2.991 16.043 27.988 1.00 79.81 246 TYR A N 1
ATOM 1798 C CA . TYR A 1 246 ? -4.283 16.708 27.933 1.00 79.81 246 TYR A CA 1
ATOM 1799 C C . TYR A 1 246 ? -5.371 15.736 27.458 1.00 79.81 246 TYR A C 1
ATOM 1801 O O . TYR A 1 246 ? -5.099 14.730 26.833 1.00 79.81 246 TYR A O 1
ATOM 1809 N N . VAL A 1 247 ? -6.625 16.025 27.818 1.00 79.81 247 VAL A N 1
ATOM 1810 C CA . VAL A 1 247 ? -7.792 15.366 27.212 1.00 79.81 247 VAL A CA 1
ATOM 1811 C C . VAL A 1 247 ? -8.495 16.411 26.379 1.00 79.81 247 VAL A C 1
ATOM 1813 O O . VAL A 1 247 ? -9.075 17.354 26.938 1.00 79.81 247 VAL A O 1
ATOM 1816 N N . ASP A 1 248 ? -8.408 16.281 25.064 1.00 83.38 248 ASP A N 1
ATOM 1817 C CA . ASP A 1 248 ? -8.940 17.263 24.137 1.00 83.38 248 ASP A CA 1
ATOM 1818 C C . ASP A 1 248 ? -9.644 16.645 22.915 1.00 83.38 248 ASP A C 1
ATOM 1820 O O . ASP A 1 248 ? -10.215 15.552 22.959 1.00 83.38 248 ASP A O 1
ATOM 1824 N N . LEU A 1 249 ? -9.757 17.425 21.838 1.00 82.56 249 LEU A N 1
ATOM 1825 C CA . LEU A 1 249 ? -10.450 16.995 20.630 1.00 82.56 249 LEU A CA 1
ATOM 1826 C C . LEU A 1 249 ? -9.687 15.885 19.888 1.00 82.56 249 LEU A C 1
ATOM 1828 O O . LEU A 1 249 ? -10.324 15.111 19.177 1.00 82.56 249 LEU A O 1
ATOM 1832 N N . ALA A 1 250 ? -8.361 15.810 20.025 1.00 81.56 250 ALA A N 1
ATOM 1833 C CA . ALA A 1 250 ? -7.554 14.737 19.460 1.00 81.56 250 ALA A CA 1
ATOM 1834 C C . ALA A 1 250 ? -7.947 13.398 20.091 1.00 81.56 250 ALA A C 1
ATOM 1836 O O . ALA A 1 250 ? -8.345 12.497 19.357 1.00 81.56 250 ALA A O 1
ATOM 1837 N N . ASP A 1 251 ? -8.004 13.316 21.422 1.00 81.06 251 ASP A N 1
ATOM 1838 C CA . ASP A 1 251 ? -8.441 12.097 22.115 1.00 81.06 251 ASP A CA 1
ATOM 1839 C C . ASP A 1 251 ? -9.895 11.748 21.798 1.00 81.06 251 ASP A C 1
ATOM 1841 O O . ASP A 1 251 ? -10.247 10.584 21.626 1.00 81.06 251 ASP A O 1
ATOM 1845 N N . PHE A 1 252 ? -10.764 12.756 21.653 1.00 82.94 252 PHE A N 1
ATOM 1846 C CA . PHE A 1 252 ? -12.146 12.493 21.255 1.00 82.94 252 PHE A CA 1
ATOM 1847 C C . PHE A 1 252 ? -12.227 11.893 19.849 1.00 82.94 252 PHE A C 1
ATOM 1849 O O . PHE A 1 252 ? -13.036 10.998 19.613 1.00 82.94 252 PHE A O 1
ATOM 1856 N N . ASN A 1 253 ? -11.402 12.364 18.912 1.00 81.69 253 ASN A N 1
ATOM 1857 C CA . ASN A 1 253 ? -11.340 11.786 17.572 1.00 81.69 253 ASN A CA 1
ATOM 1858 C C . ASN A 1 253 ? -10.777 10.360 17.611 1.00 81.69 253 ASN A C 1
ATOM 1860 O O . ASN A 1 253 ? -11.278 9.503 16.886 1.00 81.69 253 ASN A O 1
ATOM 1864 N N . ASP A 1 254 ? -9.780 10.099 18.455 1.00 78.56 254 ASP A N 1
ATOM 1865 C CA . ASP A 1 254 ? -9.179 8.776 18.639 1.00 78.56 254 ASP A CA 1
ATOM 1866 C C . ASP A 1 254 ? -10.194 7.774 19.203 1.00 78.56 254 ASP A C 1
ATOM 1868 O O . ASP A 1 254 ? -10.296 6.659 18.693 1.00 78.56 254 ASP A O 1
ATOM 1872 N N . LEU A 1 255 ? -11.006 8.197 20.177 1.00 80.06 255 LEU A N 1
ATOM 1873 C CA . LEU A 1 255 ? -12.118 7.417 20.721 1.00 80.06 255 LEU A CA 1
ATOM 1874 C C . LEU A 1 255 ? -13.235 7.216 19.688 1.00 80.06 255 LEU A C 1
ATOM 1876 O O . LEU A 1 255 ? -13.740 6.111 19.511 1.00 80.06 255 LEU A O 1
ATOM 1880 N N . ALA A 1 256 ? -13.633 8.279 18.985 1.00 78.75 256 ALA A N 1
ATOM 1881 C CA . ALA A 1 256 ? -14.731 8.235 18.024 1.00 78.75 256 ALA A CA 1
ATOM 1882 C C . ALA A 1 256 ? -14.426 7.339 16.815 1.00 78.75 256 ALA A C 1
ATOM 1884 O O . ALA A 1 256 ? -15.342 6.700 16.303 1.00 78.75 256 ALA A O 1
ATOM 1885 N N . ARG A 1 257 ? -13.159 7.251 16.385 1.00 74.38 257 ARG A N 1
ATOM 1886 C CA . ARG A 1 257 ? -12.720 6.290 15.354 1.00 74.38 257 ARG A CA 1
ATOM 1887 C C . ARG A 1 257 ? -12.899 4.835 15.780 1.00 74.38 257 ARG A C 1
ATOM 1889 O O . ARG A 1 257 ? -12.959 3.960 14.923 1.00 74.38 257 ARG A O 1
ATOM 1896 N N . GLN A 1 258 ? -12.966 4.587 17.084 1.00 71.06 258 GLN A N 1
ATOM 1897 C CA . GLN A 1 258 ? -13.000 3.243 17.641 1.00 71.06 258 GLN A CA 1
ATOM 1898 C C . GLN A 1 258 ? -14.379 2.841 18.175 1.00 71.06 258 GLN A C 1
ATOM 1900 O O . GLN A 1 258 ? -14.614 1.676 18.471 1.00 71.06 258 GLN A O 1
ATOM 1905 N N . TYR A 1 259 ? -15.310 3.793 18.259 1.00 73.69 259 TYR A N 1
ATOM 1906 C CA . TYR A 1 259 ? -16.651 3.571 18.777 1.00 73.69 259 TYR A CA 1
ATOM 1907 C C . TYR A 1 259 ? -17.439 2.546 17.951 1.00 73.69 259 TYR A C 1
ATOM 1909 O O . TYR A 1 259 ? -17.703 2.761 16.768 1.00 73.69 259 TYR A O 1
ATOM 1917 N N . GLY A 1 260 ? -17.894 1.480 18.610 1.00 64.44 260 GLY A N 1
ATOM 1918 C CA . GLY A 1 260 ? -18.625 0.370 18.002 1.00 64.44 260 GLY A CA 1
ATOM 1919 C C . GLY A 1 260 ? -17.798 -0.904 17.805 1.00 64.44 260 GLY A C 1
ATOM 1920 O O . GLY A 1 260 ? -18.391 -1.919 17.450 1.00 64.44 260 GLY A O 1
ATOM 1921 N N . HIS A 1 261 ? -16.484 -0.880 18.073 1.00 63.06 261 HIS A N 1
ATOM 1922 C CA . HIS A 1 261 ? -15.618 -2.065 17.994 1.00 63.06 261 HIS A CA 1
ATOM 1923 C C . HIS A 1 261 ? -15.768 -2.945 19.235 1.00 63.06 261 HIS A C 1
ATOM 1925 O O . HIS A 1 261 ? -15.631 -2.460 20.357 1.00 63.06 261 HIS A O 1
ATOM 1931 N N . VAL A 1 262 ? -15.982 -4.248 19.052 1.00 54.41 262 VAL A N 1
ATOM 1932 C CA . VAL A 1 262 ? -15.991 -5.236 20.143 1.00 54.41 262 VAL A CA 1
ATOM 1933 C C . VAL A 1 262 ? -14.872 -6.234 19.872 1.00 54.41 262 VAL A C 1
ATOM 1935 O O . VAL A 1 262 ? -14.855 -6.866 18.820 1.00 54.41 262 VAL A O 1
ATOM 1938 N N . SER A 1 263 ? -13.924 -6.399 20.795 1.00 49.75 263 SER A N 1
ATOM 1939 C CA . SER A 1 263 ? -13.015 -7.542 20.714 1.00 49.75 263 SER A CA 1
ATOM 1940 C C . SER A 1 263 ? -13.807 -8.794 21.085 1.00 49.75 263 SER A C 1
ATOM 1942 O O . SER A 1 263 ? -14.297 -8.929 22.209 1.00 49.75 263 SER A O 1
ATOM 1944 N N . GLU A 1 264 ? -14.003 -9.710 20.133 1.00 40.19 264 GLU A N 1
ATOM 1945 C CA . GLU A 1 264 ? -14.490 -11.033 20.510 1.00 40.19 264 GLU A CA 1
ATOM 1946 C C . GLU A 1 264 ? -13.439 -11.696 21.415 1.00 40.19 264 GLU A C 1
ATOM 1948 O O . GLU A 1 264 ? -12.240 -11.645 21.112 1.00 40.19 264 GLU A O 1
ATOM 1953 N N . PRO A 1 265 ? -13.848 -12.319 22.535 1.00 35.72 265 PRO A N 1
ATOM 1954 C CA . PRO A 1 265 ? -12.918 -13.076 23.347 1.00 35.72 265 PRO A CA 1
ATOM 1955 C C . PRO A 1 265 ? -12.391 -14.239 22.505 1.00 35.72 265 PRO A C 1
ATOM 1957 O O . PRO A 1 265 ? -13.166 -15.039 21.984 1.00 35.72 265 PRO A O 1
ATOM 1960 N N . SER A 1 266 ? -11.070 -14.331 22.376 1.00 35.69 266 SER A N 1
ATOM 1961 C CA . SER A 1 266 ? -10.421 -15.487 21.768 1.00 35.69 266 SER A CA 1
ATOM 1962 C C . SER A 1 266 ? -10.792 -16.759 22.541 1.00 35.69 266 SER A C 1
ATOM 1964 O O . SER A 1 266 ? -10.476 -16.884 23.728 1.00 35.69 266 SER A O 1
ATOM 1966 N N . GLU A 1 267 ? -11.499 -17.683 21.879 1.00 34.09 267 GLU A N 1
ATOM 1967 C CA . GLU A 1 267 ? -11.717 -19.060 22.360 1.00 34.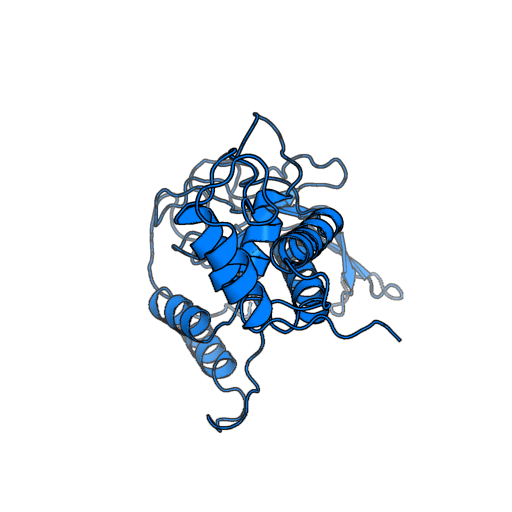09 267 GLU A CA 1
ATOM 1968 C C . GLU A 1 267 ? -10.439 -19.911 22.286 1.00 34.09 267 GLU A C 1
ATOM 1970 O O . GLU A 1 267 ? -9.676 -19.793 21.296 1.00 34.09 267 GLU A O 1
#

Secondary structure (DSSP, 8-state):
-----HHHHHHHHHHHH-SSS-TTS--S-SEEEE---BPPPTT----SSHHHHHHHHHTT-EEEEE--S-TTSTT---BTTTSTT-EEEEEE-TTSPBPTTS--SS-TTT---SSSEEEE-SSEEEE--SS-S-TT--EEEE-SHHHHHHHHHHHHHHHHHHSTTS-HHHHHHHHHHHSB--SSSS-BTTTBT-B--HHHHHHHHHHHHHHH-TT-SSB-SHHHHHHHHHHTT-TT-TT-SS-SS--SHHHHHHHHTTTT-B-----

Radius of gyration: 20.58 Å; chains: 1; bounding box: 47×48×60 Å

Foldseek 3Di:
DPPPDLVNVLVVLVCLLPVPPDPVDPPHDQEDQALDFAFDDQLDDDCSCVVSVVVCVVSNHQYQYLQFQQDDDERRGGPPQLPPRHQYEFEDAPVQHGDGRTYWDDRSHPRHAPDQAYEHFFQDKDAAPDCPQPPVGRIDGGGGSSVRSVVVRVLLVVLCVQFVPARSVLLVVLQLVQADDDDPPAAHRRGNSHYGDSVSSNVVVVLLQVLLPLPNPQAQEPVSVVLLVVCQDDFPHSLPSVNPRHNDVVSVVSNVSRYPGGHDPDD

pLDDT: mean 86.76, std 13.72, range [34.09, 98.88]